Protein AF-0000000071097034 (afdb_homodimer)

Sequence (250 aa):
MNTLITTLLLFTFLGVSSAYFCWDCSSDDFQDGATCADPFAKADSDLIKRQCSGDCFKEVITFGDGGVQYRRGCDACTKGCSTVGTTRTCRECCLGQLCNSADNVHVNQVAAIVTSCLATLYYFLMNTLITTLLLFTFLGVSSAYFCWDCSSDDFQDGATCADPFAKADSDLIKRQCSGDCFKEVITFGDGGVQYRRGCDACTKGCSTVGTTRTCRECCLGQLCNSADNVHVNQVAAIVTSCLATLYYFL

Secondary structure (DSSP, 8-state):
-------------------EEEEEEEEETT--SS-SPSSP-TT-TT-EEEEESSEEEEEEEE-TTS-EEEEEEEES---EEEEETTEEEEEEEE-STTGGG-------GGGGGSGGGGGGGGGT-/-------------------EEEEEEEEETT--SS-SSSSP-TT-TT-EEEEESSEEEEEEEE-TTS-EEEEEEEES---EEEEETTEEEEEEEE-STTGGG-------GGGGGSGGGGGGGGG--

Structure (mmCIF, N/CA/C/O backbone):
data_AF-0000000071097034-model_v1
#
loop_
_entity.id
_entity.type
_entity.pdbx_description
1 polymer 'Protein sleepless'
#
loop_
_atom_site.group_PDB
_atom_site.id
_atom_site.type_symbol
_atom_site.label_atom_id
_atom_site.label_alt_id
_atom_site.label_comp_id
_atom_site.label_asym_id
_atom_site.label_entity_id
_atom_site.label_seq_id
_atom_site.pdbx_PDB_ins_code
_atom_site.Cartn_x
_atom_site.Cartn_y
_atom_site.Cartn_z
_atom_site.occupancy
_atom_site.B_iso_or_equiv
_atom_site.auth_seq_id
_atom_site.auth_comp_id
_atom_site.auth_asym_id
_atom_site.auth_atom_id
_atom_site.pdbx_PDB_model_num
ATOM 1 N N . MET A 1 1 ? -26.672 68.438 7.996 1 37.25 1 MET A N 1
ATOM 2 C CA . MET A 1 1 ? -26.594 67.188 7.246 1 37.25 1 MET A CA 1
ATOM 3 C C . MET A 1 1 ? -25.203 66.562 7.359 1 37.25 1 MET A C 1
ATOM 5 O O . MET A 1 1 ? -24.266 67.062 6.699 1 37.25 1 MET A O 1
ATOM 9 N N . ASN A 1 2 ? -24.703 66.438 8.648 1 45.88 2 ASN A N 1
ATOM 10 C CA . ASN A 1 2 ? -23.484 65.688 9.016 1 45.88 2 ASN A CA 1
ATOM 11 C C . ASN A 1 2 ? -23.453 64.312 8.445 1 45.88 2 ASN A C 1
ATOM 13 O O . ASN A 1 2 ? -24.297 63.469 8.797 1 45.88 2 ASN A O 1
ATOM 17 N N . THR A 1 3 ? -23.141 64.125 7.125 1 48.31 3 THR A N 1
ATOM 18 C CA . THR A 1 3 ? -22.906 62.875 6.418 1 48.31 3 THR A CA 1
ATOM 19 C C . THR A 1 3 ? -21.906 62 7.172 1 48.31 3 THR A C 1
ATOM 21 O O . THR A 1 3 ? -20.734 62.375 7.305 1 48.31 3 THR A O 1
ATOM 24 N N . LEU A 1 4 ? -22.312 61.406 8.273 1 49.97 4 LEU A N 1
ATOM 25 C CA . LEU A 1 4 ? -21.578 60.281 8.875 1 49.97 4 LEU A CA 1
ATOM 26 C C . LEU A 1 4 ? -21.172 59.281 7.816 1 49.97 4 LEU A C 1
ATOM 28 O O . LEU A 1 4 ? -22.016 58.688 7.148 1 49.97 4 LEU A O 1
ATOM 32 N N . ILE A 1 5 ? -20.062 59.5 7.117 1 52.38 5 ILE A N 1
ATOM 33 C CA . ILE A 1 5 ? -19.391 58.5 6.281 1 52.38 5 ILE A CA 1
ATOM 34 C C . ILE A 1 5 ? -19.203 57.188 7.055 1 52.38 5 ILE A C 1
ATOM 36 O O . ILE A 1 5 ? -18.5 57.156 8.07 1 52.38 5 ILE A O 1
ATOM 40 N N . THR A 1 6 ? -20.266 56.406 7.258 1 49.78 6 THR A N 1
ATOM 41 C CA . THR A 1 6 ? -20.109 55.031 7.684 1 49.78 6 THR A CA 1
ATOM 42 C C . THR A 1 6 ? -19.016 54.312 6.887 1 49.78 6 THR A C 1
ATOM 44 O O . THR A 1 6 ? -19.125 54.156 5.672 1 49.78 6 THR A O 1
ATOM 47 N N . THR A 1 7 ? -17.719 54.625 7.207 1 50.44 7 THR A N 1
ATOM 48 C CA . THR A 1 7 ? -16.656 53.75 6.711 1 50.44 7 THR A CA 1
ATOM 49 C C . THR A 1 7 ? -17 52.281 6.906 1 50.44 7 THR A C 1
ATOM 51 O O . THR A 1 7 ? -17.141 51.812 8.039 1 50.44 7 THR A O 1
ATOM 54 N N . LEU A 1 8 ? -17.875 51.688 6.098 1 48.75 8 LEU A N 1
ATOM 55 C CA . LEU A 1 8 ? -18.016 50.25 6.02 1 48.75 8 LEU A CA 1
ATOM 56 C C . LEU A 1 8 ? -16.641 49.562 5.98 1 48.75 8 LEU A C 1
ATOM 58 O O . LEU A 1 8 ? -15.906 49.719 5.004 1 48.75 8 LEU A O 1
ATOM 62 N N . LEU A 1 9 ? -15.953 49.562 7.168 1 48.56 9 LEU A N 1
ATOM 63 C CA . LEU A 1 9 ? -14.82 48.656 7.254 1 48.56 9 LEU A CA 1
ATOM 64 C C . LEU A 1 9 ? -15.203 47.281 6.789 1 48.56 9 LEU A C 1
ATOM 66 O O . LEU A 1 9 ? -15.969 46.562 7.469 1 48.56 9 LEU A O 1
ATOM 70 N N . LEU A 1 10 ? -15.469 47.125 5.516 1 47.03 10 LEU A N 1
ATOM 71 C CA . LEU A 1 10 ? -15.523 45.75 4.988 1 47.03 10 LEU A CA 1
ATOM 72 C C . LEU A 1 10 ? -14.328 44.938 5.477 1 47.03 10 LEU A C 1
ATOM 74 O O . LEU A 1 10 ? -13.195 45.188 5.062 1 47.03 10 LEU A O 1
ATOM 78 N N . PHE A 1 11 ? -14.344 44.562 6.754 1 47.81 11 PHE A N 1
ATOM 79 C CA . PHE A 1 11 ? -13.422 43.5 7.121 1 47.81 11 PHE A CA 1
ATOM 80 C C . PHE A 1 11 ? -13.5 42.344 6.121 1 47.81 11 PHE A C 1
ATOM 82 O O . PHE A 1 11 ? -14.5 41.625 6.07 1 47.81 11 PHE A O 1
ATOM 89 N N . THR A 1 12 ? -13.016 42.562 4.973 1 45.47 12 THR A N 1
ATOM 90 C CA . THR A 1 12 ? -12.82 41.375 4.117 1 45.47 12 THR A CA 1
ATOM 91 C C . THR A 1 12 ? -12.164 40.25 4.891 1 45.47 12 THR A C 1
ATOM 93 O O . THR A 1 12 ? -11.047 40.406 5.391 1 45.47 12 THR A O 1
ATOM 96 N N . PHE A 1 13 ? -12.93 39.5 5.73 1 46.66 13 PHE A N 1
ATOM 97 C CA . PHE A 1 13 ? -12.422 38.188 6.117 1 46.66 13 PHE A CA 1
ATOM 98 C C . PHE A 1 13 ? -11.727 37.5 4.945 1 46.66 13 PHE A C 1
ATOM 100 O O . PHE A 1 13 ? -12.383 37.062 4.008 1 46.66 13 PHE A O 1
ATOM 107 N N . LEU A 1 14 ? -10.734 38.094 4.438 1 42.69 14 LEU A N 1
ATOM 108 C CA . LEU A 1 14 ? -9.953 37.219 3.555 1 42.69 14 LEU A CA 1
ATOM 109 C C . LEU A 1 14 ? -9.867 35.812 4.117 1 42.69 14 LEU A C 1
ATOM 111 O O . LEU A 1 14 ? -9.422 35.625 5.254 1 42.69 14 LEU A O 1
ATOM 115 N N . GLY A 1 15 ? -10.906 35 4.012 1 46.69 15 GLY A N 1
ATOM 116 C CA . GLY A 1 15 ? -10.617 33.562 4.16 1 46.69 15 GLY A CA 1
ATOM 117 C C . GLY A 1 15 ? -9.188 33.219 3.791 1 46.69 15 GLY A C 1
ATOM 118 O O . GLY A 1 15 ? -8.867 33.031 2.613 1 46.69 15 GLY A O 1
ATOM 119 N N . VAL A 1 16 ? -8.148 33.781 4.367 1 45.94 16 VAL A N 1
ATOM 120 C CA . VAL A 1 16 ? -6.797 33.25 4.207 1 45.94 16 VAL A CA 1
ATOM 121 C C . VAL A 1 16 ? -6.836 31.719 4.184 1 45.94 16 VAL A C 1
ATOM 123 O O . VAL A 1 16 ? -7.258 31.094 5.156 1 45.94 16 VAL A O 1
ATOM 126 N N . SER A 1 17 ? -7.281 31.125 3.207 1 52.56 17 SER A N 1
ATOM 127 C CA . SER A 1 17 ? -7.008 29.688 3.113 1 52.56 17 SER A CA 1
ATOM 128 C C . SER A 1 17 ? -5.641 29.359 3.695 1 52.56 17 SER A C 1
ATOM 130 O O . SER A 1 17 ? -4.609 29.672 3.102 1 52.56 17 SER A O 1
ATOM 132 N N . SER A 1 18 ? -5.395 29.656 4.98 1 58.06 18 SER A N 1
ATOM 133 C CA . SER A 1 18 ? -4.117 29.422 5.648 1 58.06 18 SER A CA 1
ATOM 134 C C . SER A 1 18 ? -3.561 28.047 5.312 1 58.06 18 SER A C 1
ATOM 136 O O . SER A 1 18 ? -4.195 27.031 5.605 1 58.06 18 SER A O 1
ATOM 138 N N . ALA A 1 19 ? -2.75 27.969 4.305 1 68.38 19 ALA A N 1
ATOM 139 C CA . ALA A 1 19 ? -1.951 26.781 4.016 1 68.38 19 ALA A CA 1
ATOM 140 C C . ALA A 1 19 ? -1.232 26.281 5.27 1 68.38 19 ALA A C 1
ATOM 142 O O . ALA A 1 19 ? -0.695 27.078 6.039 1 68.38 19 ALA A O 1
ATOM 143 N N . TYR A 1 20 ? -1.604 25.188 5.832 1 85.69 20 TYR A N 1
ATOM 144 C CA . TYR A 1 20 ? -0.8 24.562 6.875 1 85.69 20 TYR A CA 1
ATOM 145 C C . TYR A 1 20 ? 0.061 23.438 6.309 1 85.69 20 TYR A C 1
ATOM 147 O O . TYR A 1 20 ? -0.073 23.078 5.137 1 85.69 20 TYR A O 1
ATOM 155 N N . PHE A 1 21 ? 1.052 23.156 7.082 1 92.69 21 PHE A N 1
ATOM 156 C CA . PHE A 1 21 ? 1.976 22.094 6.691 1 92.69 21 PHE A CA 1
ATOM 157 C C . PHE A 1 21 ? 1.495 20.734 7.203 1 92.69 21 PHE A C 1
ATOM 159 O O . PHE A 1 21 ? 0.862 20.656 8.258 1 92.69 21 PHE A O 1
ATOM 166 N N . CYS A 1 22 ? 1.772 19.703 6.379 1 93.69 22 CYS A N 1
ATOM 167 C CA . CYS A 1 22 ? 1.598 18.312 6.785 1 93.69 22 CYS A CA 1
ATOM 168 C C . CYS A 1 22 ? 2.908 17.547 6.672 1 93.69 22 CYS A C 1
ATOM 170 O O . CYS A 1 22 ? 3.768 17.891 5.859 1 93.69 22 CYS A O 1
ATOM 172 N N . TRP A 1 23 ? 2.99 16.516 7.504 1 92.75 23 TRP A N 1
ATOM 173 C CA . TRP A 1 23 ? 4.07 15.578 7.246 1 92.75 23 TRP A CA 1
ATOM 174 C C . TRP A 1 23 ? 3.857 14.852 5.918 1 92.75 23 TRP A C 1
ATOM 176 O O . TRP A 1 23 ? 2.732 14.477 5.586 1 92.75 23 TRP A O 1
ATOM 186 N N . ASP A 1 24 ? 4.957 14.711 5.141 1 93.06 24 ASP A N 1
ATOM 187 C CA . ASP A 1 24 ? 4.895 14.039 3.842 1 93.06 24 ASP A CA 1
ATOM 188 C C . ASP A 1 24 ? 5.969 12.961 3.729 1 93.06 24 ASP A C 1
ATOM 190 O O . ASP A 1 24 ? 7.133 13.258 3.461 1 93.06 24 ASP A O 1
ATOM 194 N N . CYS A 1 25 ? 5.488 11.664 3.906 1 91.12 25 CYS A N 1
ATOM 195 C CA . CYS A 1 25 ? 6.43 10.555 3.914 1 91.12 25 CYS A CA 1
ATOM 196 C C . CYS A 1 25 ? 5.703 9.227 3.725 1 91.12 25 CYS A C 1
ATOM 198 O O . CYS A 1 25 ? 4.477 9.172 3.799 1 91.12 25 CYS A O 1
ATOM 200 N N . SER A 1 26 ? 6.461 8.219 3.348 1 90.19 26 SER A N 1
ATOM 201 C CA . SER A 1 26 ? 5.996 6.84 3.258 1 90.19 26 SER A CA 1
ATOM 202 C C . SER A 1 26 ? 7.109 5.859 3.604 1 90.19 26 SER A C 1
ATOM 204 O O . SER A 1 26 ? 8.266 6.066 3.23 1 90.19 26 SER A O 1
ATOM 206 N N . SER A 1 27 ? 6.758 4.844 4.438 1 89.31 27 SER A N 1
ATOM 207 C CA . SER A 1 27 ? 7.738 3.803 4.723 1 89.31 27 SER A CA 1
ATOM 208 C C . SER A 1 27 ? 7.059 2.518 5.184 1 89.31 27 SER A C 1
ATOM 210 O O . SER A 1 27 ? 5.953 2.553 5.723 1 89.31 27 SER A O 1
ATOM 212 N N . ASP A 1 28 ? 7.75 1.463 4.91 1 85.5 28 ASP A N 1
ATOM 213 C CA . ASP A 1 28 ? 7.34 0.2 5.52 1 85.5 28 ASP A CA 1
ATOM 214 C C . ASP A 1 28 ? 7.844 0.091 6.957 1 85.5 28 ASP A C 1
ATOM 216 O O . ASP A 1 28 ? 8.789 0.777 7.34 1 85.5 28 ASP A O 1
ATOM 220 N N . ASP A 1 29 ? 7.168 -0.769 7.742 1 81.31 29 ASP A N 1
ATOM 221 C CA . ASP A 1 29 ? 7.508 -0.886 9.156 1 81.31 29 ASP A CA 1
ATOM 222 C C . ASP A 1 29 ? 8.883 -1.518 9.344 1 81.31 29 ASP A C 1
ATOM 224 O O . ASP A 1 29 ? 9.523 -1.331 10.383 1 81.31 29 ASP A O 1
ATOM 228 N N . PHE A 1 30 ? 9.391 -2.254 8.398 1 75.31 30 PHE A N 1
ATOM 229 C CA . PHE A 1 30 ? 10.656 -2.939 8.609 1 75.31 30 PHE A CA 1
ATOM 230 C C . PHE A 1 30 ? 11.82 -2.084 8.125 1 75.31 30 PHE A C 1
ATOM 232 O O . PHE A 1 30 ? 12.984 -2.447 8.312 1 75.31 30 PHE A O 1
ATOM 239 N N . GLN A 1 31 ? 11.562 -0.993 7.457 1 68.06 31 GLN A N 1
ATOM 240 C CA . GLN A 1 31 ? 12.648 -0.149 6.973 1 68.06 31 GLN A CA 1
ATOM 241 C C . GLN A 1 31 ? 13.344 0.565 8.125 1 68.06 31 GLN A C 1
ATOM 243 O O . GLN A 1 31 ? 12.703 0.936 9.109 1 68.06 31 GLN A O 1
ATOM 248 N N . ASP A 1 32 ? 14.656 0.557 8.047 1 59.69 32 ASP A N 1
ATOM 249 C CA . ASP A 1 32 ? 15.492 1.236 9.031 1 59.69 32 ASP A CA 1
ATOM 250 C C . ASP A 1 32 ? 15.477 2.748 8.812 1 59.69 32 ASP A C 1
ATOM 252 O O . ASP A 1 32 ? 15.242 3.219 7.699 1 59.69 32 ASP A O 1
ATOM 256 N N . GLY A 1 33 ? 15.727 3.598 10.039 1 55.81 33 GLY A N 1
ATOM 257 C CA . GLY A 1 33 ? 15.906 5.039 10.016 1 55.81 33 GLY A CA 1
ATOM 258 C C . GLY A 1 33 ? 14.617 5.809 10.25 1 55.81 33 GLY A C 1
ATOM 259 O O . GLY A 1 33 ? 13.688 5.297 10.883 1 55.81 33 GLY A O 1
ATOM 260 N N . ALA A 1 34 ? 14.758 7.199 9.844 1 56.19 34 ALA A N 1
ATOM 261 C CA . ALA A 1 34 ? 13.602 8.078 9.992 1 56.19 34 ALA A CA 1
ATOM 262 C C . ALA A 1 34 ? 12.391 7.527 9.242 1 56.19 34 ALA A C 1
ATOM 264 O O . ALA A 1 34 ? 12.328 7.609 8.016 1 56.19 34 ALA A O 1
ATOM 265 N N . THR A 1 35 ? 11.539 6.629 9.898 1 74.88 35 THR A N 1
ATOM 266 C CA . THR A 1 35 ? 10.492 5.891 9.188 1 74.88 35 THR A CA 1
ATOM 267 C C . THR A 1 35 ? 9.141 6.57 9.359 1 74.88 35 THR A C 1
ATOM 269 O O . THR A 1 35 ? 8.953 7.363 10.289 1 74.88 35 THR A O 1
ATOM 272 N N . CYS A 1 36 ? 8.453 6.641 8.469 1 88.31 36 CYS A N 1
ATOM 273 C CA . CYS A 1 36 ? 7.066 7.094 8.484 1 88.31 36 CYS A CA 1
ATOM 274 C C . CYS A 1 36 ? 6.219 6.223 9.406 1 88.31 36 CYS A C 1
ATOM 276 O O . CYS A 1 36 ? 5.023 6.469 9.578 1 88.31 36 CYS A O 1
ATOM 278 N N . ALA A 1 37 ? 7.051 5.234 10.109 1 87.25 37 ALA A N 1
ATOM 279 C CA . ALA A 1 37 ? 6.34 4.215 10.875 1 87.25 37 ALA A CA 1
ATOM 280 C C . ALA A 1 37 ? 5.945 4.734 12.25 1 87.25 37 ALA A C 1
ATOM 282 O O . ALA A 1 37 ? 6.359 5.824 12.656 1 87.25 37 ALA A O 1
ATOM 283 N N . ASP A 1 38 ? 5.184 3.945 12.938 1 86.25 38 ASP A N 1
ATOM 284 C CA . ASP A 1 38 ? 4.809 4.23 14.312 1 86.25 38 ASP A CA 1
ATOM 285 C C . ASP A 1 38 ? 5.699 3.469 15.297 1 86.25 38 ASP A C 1
ATOM 287 O O . ASP A 1 38 ? 6.012 2.295 15.078 1 86.25 38 ASP A O 1
ATOM 291 N N . PRO A 1 39 ? 6.012 4.148 16.438 1 84.88 39 PRO A N 1
ATOM 292 C CA . PRO A 1 39 ? 5.781 5.559 16.75 1 84.88 39 PRO A CA 1
ATOM 293 C C . PRO A 1 39 ? 6.496 6.504 15.789 1 84.88 39 PRO A C 1
ATOM 295 O O . PRO A 1 39 ? 7.617 6.219 15.352 1 84.88 39 PRO A O 1
ATOM 298 N N . PHE A 1 40 ? 5.805 7.539 15.461 1 86.31 40 PHE A N 1
ATOM 299 C CA . PHE A 1 40 ? 6.316 8.477 14.469 1 86.31 40 PHE A CA 1
ATOM 300 C C . PHE A 1 40 ? 7.441 9.32 15.047 1 86.31 40 PHE A C 1
ATOM 302 O O . PHE A 1 40 ? 7.277 9.945 16.109 1 86.31 40 PHE A O 1
ATOM 309 N N . ALA A 1 41 ? 8.547 9.289 14.406 1 80.12 41 ALA A N 1
ATOM 310 C CA . ALA A 1 41 ? 9.711 10.023 14.883 1 80.12 41 ALA A CA 1
ATOM 311 C C . ALA A 1 41 ? 9.711 11.461 14.359 1 80.12 41 ALA A C 1
ATOM 313 O O . ALA A 1 41 ? 10.586 11.844 13.578 1 80.12 41 ALA A O 1
ATOM 314 N N . LYS A 1 42 ? 8.992 12.344 14.906 1 75.75 42 LYS A N 1
ATOM 315 C CA . LYS A 1 42 ? 8.797 13.711 14.453 1 75.75 42 LYS A CA 1
ATOM 316 C C . LYS A 1 42 ? 10.102 14.508 14.508 1 75.75 42 LYS A C 1
ATOM 318 O O . LYS A 1 42 ? 10.258 15.5 13.805 1 75.75 42 LYS A O 1
ATOM 323 N N . ALA A 1 43 ? 10.969 13.961 15.344 1 74.12 43 ALA A N 1
ATOM 324 C CA . ALA A 1 43 ? 12.211 14.703 15.547 1 74.12 43 ALA A CA 1
ATOM 325 C C . ALA A 1 43 ? 13.234 14.375 14.469 1 74.12 43 ALA A C 1
ATOM 327 O O . ALA A 1 43 ? 14.281 15.008 14.383 1 74.12 43 ALA A O 1
ATOM 328 N N . ASP A 1 44 ? 12.82 13.406 13.672 1 68.94 44 ASP A N 1
ATOM 329 C CA . ASP A 1 44 ? 13.773 13.016 12.633 1 68.94 44 ASP A CA 1
ATOM 330 C C . ASP A 1 44 ? 13.875 14.086 11.547 1 68.94 44 ASP A C 1
ATOM 332 O O . ASP A 1 44 ? 12.875 14.422 10.906 1 68.94 44 ASP A O 1
ATOM 336 N N . SER A 1 45 ? 15.008 14.656 11.375 1 68.31 45 SER A N 1
ATOM 337 C CA . SER A 1 45 ? 15.281 15.789 10.492 1 68.31 45 SER A CA 1
ATOM 338 C C . SER A 1 45 ? 15.047 15.422 9.031 1 68.31 45 SER A C 1
ATOM 340 O O . SER A 1 45 ? 14.898 16.297 8.18 1 68.31 45 SER A O 1
ATOM 342 N N . ASP A 1 46 ? 14.906 14.164 8.719 1 75.62 46 ASP A N 1
ATOM 343 C CA . ASP A 1 46 ? 14.805 13.781 7.312 1 75.62 46 ASP A CA 1
ATOM 344 C C . ASP A 1 46 ? 13.352 13.727 6.863 1 75.62 46 ASP A C 1
ATOM 346 O O . ASP A 1 46 ? 13.062 13.57 5.672 1 75.62 46 ASP A O 1
ATOM 350 N N . LEU A 1 47 ? 12.508 13.992 7.82 1 83.75 47 LEU A N 1
ATOM 351 C CA . LEU A 1 47 ? 11.094 13.977 7.457 1 83.75 47 LEU A CA 1
ATOM 352 C C . LEU A 1 47 ? 10.695 15.281 6.781 1 83.75 47 LEU A C 1
ATOM 354 O O . LEU A 1 47 ? 11.094 16.359 7.219 1 83.75 47 LEU A O 1
ATOM 358 N N . ILE A 1 48 ? 9.922 15.156 5.73 1 88.94 48 ILE A N 1
ATOM 359 C CA . ILE A 1 48 ? 9.547 16.297 4.902 1 88.94 48 ILE A CA 1
ATOM 360 C C . ILE A 1 48 ? 8.211 16.859 5.375 1 88.94 48 ILE A C 1
ATOM 362 O O . ILE A 1 48 ? 7.305 16.109 5.742 1 88.94 48 ILE A O 1
ATOM 366 N N . LYS A 1 49 ? 8.141 18.188 5.457 1 92 49 LYS A N 1
ATOM 367 C CA . LYS A 1 49 ? 6.891 18.906 5.664 1 92 49 LYS A CA 1
ATOM 368 C C . LYS A 1 49 ? 6.414 19.578 4.375 1 92 49 LYS A C 1
ATOM 370 O O . LYS A 1 49 ? 7.1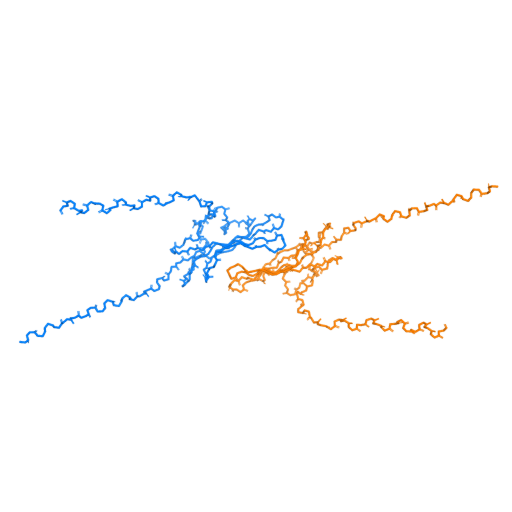76 20.297 3.727 1 92 49 LYS A O 1
ATOM 375 N N . ARG A 1 50 ? 5.215 19.281 4 1 93.06 50 ARG A N 1
ATOM 376 C CA . ARG A 1 50 ? 4.684 19.812 2.752 1 93.06 50 ARG A CA 1
ATOM 377 C C . ARG A 1 50 ? 3.557 20.812 3.02 1 93.06 50 ARG A C 1
ATOM 379 O O . ARG A 1 50 ? 2.674 20.547 3.838 1 93.06 50 ARG A O 1
ATOM 386 N N . GLN A 1 51 ? 3.633 21.969 2.338 1 92 51 GLN A N 1
ATOM 387 C CA . GLN A 1 51 ? 2.529 22.922 2.385 1 92 51 GLN A CA 1
ATOM 388 C C . GLN A 1 51 ? 1.319 22.406 1.615 1 92 51 GLN A C 1
ATOM 390 O O . GLN A 1 51 ? 1.44 22 0.457 1 92 51 GLN A O 1
ATOM 395 N N . CYS A 1 52 ? 0.221 22.453 2.338 1 86.62 52 CYS A N 1
ATOM 396 C CA . CYS A 1 52 ? -0.953 21.844 1.731 1 86.62 52 CYS A CA 1
ATOM 397 C C . CYS A 1 52 ? -2.143 22.797 1.749 1 86.62 52 CYS A C 1
ATOM 399 O O . CYS A 1 52 ? -2.223 23.672 2.604 1 86.62 52 CYS A O 1
ATOM 401 N N . SER A 1 53 ? -3.057 22.656 0.708 1 82.5 53 SER A N 1
ATOM 402 C CA . SER A 1 53 ? -4.316 23.406 0.644 1 82.5 53 SER A CA 1
ATOM 403 C C . SER A 1 53 ? -5.484 22.531 1.111 1 82.5 53 SER A C 1
ATOM 405 O O . SER A 1 53 ? -6.609 23.031 1.234 1 82.5 53 SER A O 1
ATOM 407 N N . GLY A 1 54 ? -5.148 21.281 1.438 1 82.19 54 GLY A N 1
ATOM 408 C CA . GLY A 1 54 ? -6.168 20.344 1.904 1 82.19 54 GLY A CA 1
ATOM 409 C C . GLY A 1 54 ? -5.832 19.719 3.242 1 82.19 54 GLY A C 1
ATOM 410 O O . GLY A 1 54 ? -4.871 20.125 3.902 1 82.19 54 GLY A O 1
ATOM 411 N N . ASP A 1 55 ? -6.641 18.797 3.688 1 89.44 55 ASP A N 1
ATOM 412 C CA . ASP A 1 55 ? -6.469 18.109 4.961 1 89.44 55 ASP A CA 1
ATOM 413 C C . ASP A 1 55 ? -5.211 17.234 4.953 1 89.44 55 ASP A C 1
ATOM 415 O O . ASP A 1 55 ? -4.816 16.719 3.904 1 89.44 55 ASP A O 1
ATOM 419 N N . CYS A 1 56 ? -4.613 17.172 6.148 1 94.56 56 CYS A N 1
ATOM 420 C CA . CYS A 1 56 ? -3.572 16.172 6.336 1 94.56 56 CYS A CA 1
ATOM 421 C C . CYS A 1 56 ? -4.176 14.773 6.508 1 94.56 56 CYS A C 1
ATOM 423 O O . CYS A 1 56 ? -5.301 14.641 6.984 1 94.56 56 CYS A O 1
ATOM 425 N N . PHE A 1 57 ? -3.404 13.734 6.043 1 94.94 57 PHE A N 1
ATOM 426 C CA . PHE A 1 57 ? -3.869 12.375 6.305 1 94.94 57 PHE A CA 1
ATOM 427 C C . PHE A 1 57 ? -2.73 11.508 6.82 1 94.94 57 PHE A C 1
ATOM 429 O O . PHE A 1 57 ? -1.558 11.789 6.566 1 94.94 57 PHE A O 1
ATOM 436 N N . LYS A 1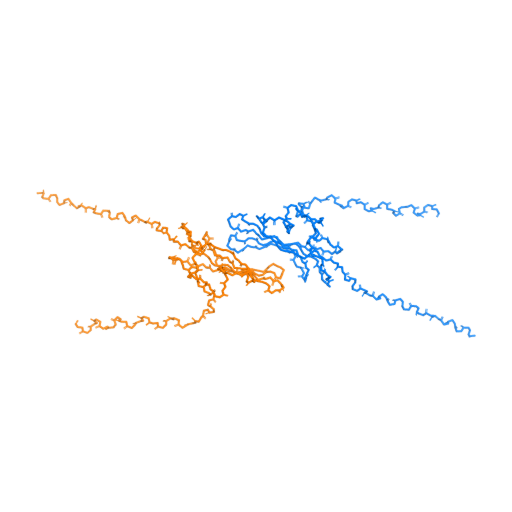 58 ? -3.084 10.508 7.566 1 95 58 LYS A N 1
ATOM 437 C CA . LYS A 1 58 ? -2.266 9.344 7.895 1 95 58 LYS A CA 1
ATOM 438 C C . LYS A 1 58 ? -2.912 8.055 7.391 1 95 58 LYS A C 1
ATOM 440 O O . LYS A 1 58 ? -4.09 7.801 7.648 1 95 58 LYS A O 1
ATOM 445 N N . GLU A 1 59 ? -2.168 7.316 6.762 1 95.25 59 GLU A N 1
ATOM 446 C CA . GLU A 1 59 ? -2.67 6.082 6.168 1 95.25 59 GLU A CA 1
ATOM 447 C C . GLU A 1 59 ? -1.812 4.887 6.57 1 95.25 59 GLU A C 1
ATOM 449 O O . GLU A 1 59 ? -0.583 4.969 6.574 1 95.25 59 GLU A O 1
ATOM 454 N N . VAL A 1 60 ? -2.521 3.822 6.949 1 95.25 60 VAL A N 1
ATOM 455 C CA . VAL A 1 60 ? -1.863 2.57 7.312 1 95.25 60 VAL A CA 1
ATOM 456 C C . VAL A 1 60 ? -2.357 1.444 6.41 1 95.25 60 VAL A C 1
ATOM 458 O O . VAL A 1 60 ? -3.561 1.189 6.328 1 95.25 60 VAL A O 1
ATOM 461 N N . ILE A 1 61 ? -1.497 0.805 5.73 1 94.81 61 ILE A N 1
ATOM 462 C CA . ILE A 1 61 ? -1.805 -0.336 4.875 1 94.81 61 ILE A CA 1
ATOM 463 C C . ILE A 1 61 ? -1.206 -1.606 5.477 1 94.81 61 ILE A C 1
ATOM 465 O O . ILE A 1 61 ? 0.013 -1.718 5.617 1 94.81 61 ILE A O 1
ATOM 469 N N . THR A 1 62 ? -2.037 -2.586 5.836 1 95 62 THR A N 1
ATOM 470 C CA . THR A 1 62 ? -1.612 -3.855 6.414 1 95 62 THR A CA 1
ATOM 471 C C . THR A 1 62 ? -1.744 -4.984 5.398 1 95 62 THR A C 1
ATOM 473 O O . THR A 1 62 ? -2.805 -5.164 4.793 1 95 62 THR A O 1
ATOM 476 N N . PHE A 1 63 ? -0.721 -5.734 5.32 1 91.69 63 PHE A N 1
ATOM 477 C CA . PHE A 1 63 ? -0.689 -6.797 4.32 1 91.69 63 PHE A CA 1
ATOM 478 C C . PHE A 1 63 ? -0.965 -8.148 4.965 1 91.69 63 PHE A C 1
ATOM 480 O O . PHE A 1 63 ? -0.88 -8.297 6.184 1 91.69 63 PHE A O 1
ATOM 487 N N . GLY A 1 64 ? -1.263 -9.078 4.141 1 88.56 64 GLY A N 1
ATOM 488 C CA . GLY A 1 64 ? -1.62 -10.406 4.617 1 88.56 64 GLY A CA 1
ATOM 489 C C . GLY A 1 64 ? -0.495 -11.094 5.367 1 88.56 64 GLY A C 1
ATOM 490 O O . GLY A 1 64 ? -0.743 -11.914 6.25 1 88.56 64 GLY A O 1
ATOM 491 N N . ASP A 1 65 ? 0.697 -10.789 5.051 1 84.5 65 ASP A N 1
ATOM 492 C CA . ASP A 1 65 ? 1.837 -11.438 5.695 1 84.5 65 ASP A CA 1
ATOM 493 C C . ASP A 1 65 ? 2.213 -10.727 6.992 1 84.5 65 ASP A C 1
ATOM 495 O O . ASP A 1 65 ? 3.209 -11.07 7.629 1 84.5 65 ASP A O 1
ATOM 499 N N . GLY A 1 66 ? 1.508 -9.719 7.34 1 87.38 66 GLY A N 1
ATOM 500 C CA . GLY A 1 66 ? 1.742 -8.992 8.578 1 87.38 66 GLY A CA 1
ATOM 501 C C . GLY A 1 66 ? 2.527 -7.711 8.383 1 87.38 66 GLY A C 1
ATOM 502 O O . GLY A 1 66 ? 2.645 -6.902 9.312 1 87.38 66 GLY A O 1
ATOM 503 N N . GLY A 1 67 ? 3.111 -7.527 7.191 1 88.88 67 GLY A N 1
ATOM 504 C CA . GLY A 1 67 ? 3.797 -6.277 6.91 1 88.88 67 GLY A CA 1
ATOM 505 C C . GLY A 1 67 ? 2.873 -5.074 6.914 1 88.88 67 GLY A C 1
ATOM 506 O O . GLY A 1 67 ? 1.682 -5.199 6.621 1 88.88 67 GLY A O 1
ATOM 507 N N . VAL A 1 68 ? 3.482 -3.912 7.297 1 92.5 68 VAL A N 1
ATOM 508 C CA . VAL A 1 68 ? 2.686 -2.693 7.375 1 92.5 68 VAL A CA 1
ATOM 509 C C . VAL A 1 68 ? 3.402 -1.56 6.645 1 92.5 68 VAL A C 1
ATOM 511 O O . VAL A 1 68 ? 4.617 -1.397 6.777 1 92.5 68 VAL A O 1
ATOM 514 N N . GLN A 1 69 ? 2.639 -0.778 5.879 1 92.56 69 GLN A N 1
ATOM 515 C CA . GLN A 1 69 ? 3.141 0.456 5.285 1 92.56 69 GLN A CA 1
ATOM 516 C C . GLN A 1 69 ? 2.426 1.675 5.859 1 92.56 69 GLN A C 1
ATOM 518 O O . GLN A 1 69 ? 1.201 1.67 6.008 1 92.56 69 GLN A O 1
ATOM 523 N N . TYR A 1 70 ? 3.201 2.664 6.176 1 92.81 70 TYR A N 1
ATOM 524 C CA . TYR A 1 70 ? 2.67 3.934 6.66 1 92.81 70 TYR A CA 1
ATOM 525 C C . TYR A 1 70 ? 2.838 5.027 5.613 1 92.81 70 TYR A C 1
ATOM 527 O O . TYR A 1 70 ? 3.881 5.121 4.961 1 92.81 70 TYR A O 1
ATOM 535 N N . ARG A 1 71 ? 1.791 5.844 5.52 1 93 71 ARG A N 1
ATOM 536 C CA . ARG A 1 71 ? 1.87 7.02 4.66 1 93 71 ARG A CA 1
ATOM 537 C C . ARG A 1 71 ? 1.269 8.242 5.348 1 93 71 ARG A C 1
ATOM 539 O O . ARG A 1 71 ? 0.243 8.141 6.023 1 93 71 ARG A O 1
ATOM 546 N N . ARG A 1 72 ? 1.928 9.328 5.141 1 93.75 72 ARG A N 1
ATOM 547 C CA . ARG A 1 72 ? 1.431 10.625 5.586 1 93.75 72 ARG A CA 1
ATOM 548 C C . ARG A 1 72 ? 1.524 11.656 4.469 1 93.75 72 ARG A C 1
ATOM 550 O O . ARG A 1 72 ? 2.475 11.648 3.686 1 93.75 72 ARG A O 1
ATOM 557 N N . GLY A 1 73 ? 0.512 12.492 4.398 1 93.44 73 GLY A N 1
ATOM 558 C CA . GLY A 1 73 ? 0.475 13.516 3.369 1 93.44 73 GLY A CA 1
ATOM 559 C C . GLY A 1 73 ? -0.761 14.391 3.443 1 93.44 73 GLY A C 1
ATOM 560 O O . GLY A 1 73 ? -1.388 14.5 4.5 1 93.44 73 GLY A O 1
ATOM 561 N N . CYS A 1 74 ? -0.952 15.094 2.395 1 91.44 74 CYS A N 1
ATOM 562 C CA . CYS A 1 74 ? -2.156 15.914 2.367 1 91.44 74 CYS A CA 1
ATOM 563 C C . CYS A 1 74 ? -2.836 15.844 1.005 1 91.44 74 CYS A C 1
ATOM 565 O O . CYS A 1 74 ? -2.164 15.734 -0.023 1 91.44 74 CYS A O 1
ATOM 567 N N . ASP A 1 75 ? -4.109 15.727 0.984 1 88.06 75 ASP A N 1
ATOM 568 C CA . ASP A 1 75 ? -5.078 15.75 -0.11 1 88.06 75 ASP A CA 1
ATOM 569 C C . ASP A 1 75 ? -6.508 15.836 0.421 1 88.06 75 ASP A C 1
ATOM 571 O O . ASP A 1 75 ? -6.719 16.031 1.619 1 88.06 75 ASP A O 1
ATOM 575 N N . ALA A 1 76 ? -7.438 15.938 -0.58 1 86.75 76 ALA A N 1
ATOM 576 C CA . ALA A 1 76 ? -8.805 15.703 -0.119 1 86.75 76 ALA A CA 1
ATOM 577 C C . ALA A 1 76 ? -8.914 14.375 0.627 1 86.75 76 ALA A C 1
ATOM 579 O O . ALA A 1 76 ? -8.445 13.344 0.139 1 86.75 76 ALA A O 1
ATOM 580 N N . CYS A 1 77 ? -9.414 14.414 1.88 1 90.38 77 CYS A N 1
ATOM 581 C CA . CYS A 1 77 ? -9.32 13.25 2.754 1 90.38 77 CYS A CA 1
ATOM 582 C C . CYS A 1 77 ? -10.703 12.766 3.17 1 90.38 77 CYS A C 1
ATOM 584 O O . CYS A 1 77 ? -11.555 13.57 3.562 1 90.38 77 CYS A O 1
ATOM 586 N N . THR A 1 78 ? -10.922 11.531 2.977 1 92.81 78 THR A N 1
ATOM 587 C CA . THR A 1 78 ? -12.047 10.812 3.559 1 92.81 78 THR A CA 1
ATOM 588 C C . THR A 1 78 ? -11.57 9.711 4.5 1 92.81 78 THR A C 1
ATOM 590 O O . THR A 1 78 ? -10.828 8.812 4.086 1 92.81 78 THR A O 1
ATOM 593 N N . LYS A 1 79 ? -12.016 9.789 5.711 1 94 79 LYS A N 1
ATOM 594 C CA . LYS A 1 79 ? -11.625 8.805 6.719 1 94 79 LYS A CA 1
ATOM 595 C C . LYS A 1 79 ? -12.32 7.469 6.48 1 94 79 LYS A C 1
ATOM 597 O O . LYS A 1 79 ? -13.492 7.426 6.113 1 94 79 LYS A O 1
ATOM 602 N N . GLY A 1 80 ? -11.641 6.344 6.719 1 95.25 80 GLY A N 1
ATOM 603 C CA . GLY A 1 80 ? -12.242 5.023 6.629 1 95.25 80 GLY A CA 1
ATOM 604 C C . GLY A 1 80 ? -11.227 3.922 6.391 1 95.25 80 GLY A C 1
ATOM 605 O O . GLY A 1 80 ? -10.023 4.18 6.344 1 95.25 80 GLY A O 1
ATOM 606 N N . CYS A 1 81 ? -11.828 2.664 6.406 1 96.94 81 CYS A N 1
ATOM 607 C CA . CYS A 1 81 ? -11.016 1.487 6.117 1 96.94 81 CYS A CA 1
ATOM 608 C C . CYS A 1 81 ? -11.672 0.627 5.039 1 96.94 81 CYS A C 1
ATOM 610 O O . CYS A 1 81 ? -12.891 0.604 4.914 1 96.94 81 CYS A O 1
ATOM 612 N N . SER A 1 82 ? -10.852 0.034 4.234 1 96.94 82 SER A N 1
ATOM 613 C CA . SER A 1 82 ? -11.312 -0.973 3.283 1 96.94 82 SER A CA 1
ATOM 614 C C . SER A 1 82 ? -10.32 -2.123 3.172 1 96.94 82 SER A C 1
ATOM 616 O O . SER A 1 82 ? -9.141 -1.967 3.498 1 96.94 82 SER A O 1
ATOM 618 N N . THR A 1 83 ? -10.867 -3.35 2.812 1 96 83 THR A N 1
ATOM 619 C CA . THR A 1 83 ? -10.023 -4.531 2.645 1 96 83 THR A CA 1
ATOM 620 C C . THR A 1 83 ? -10.18 -5.109 1.24 1 96 83 THR A C 1
ATOM 622 O O . THR A 1 83 ? -11.305 -5.238 0.736 1 96 83 THR A O 1
ATOM 625 N N . VAL A 1 84 ? -9.133 -5.355 0.583 1 95.31 84 VAL A N 1
ATOM 626 C CA . VAL A 1 84 ? -9.07 -6.129 -0.651 1 95.31 84 VAL A CA 1
ATOM 627 C C . VAL A 1 84 ? -8.211 -7.375 -0.434 1 95.31 84 VAL A C 1
ATOM 629 O O . VAL A 1 84 ? -7.012 -7.273 -0.174 1 95.31 84 VAL A O 1
ATOM 632 N N . GLY A 1 85 ? -8.859 -8.57 -0.589 1 93.31 85 GLY A N 1
ATOM 633 C CA . GLY A 1 85 ? -8.133 -9.766 -0.185 1 93.31 85 GLY A CA 1
ATOM 634 C C . GLY A 1 85 ? -7.703 -9.742 1.269 1 93.31 85 GLY A C 1
ATOM 635 O O . GLY A 1 85 ? -8.539 -9.594 2.166 1 93.31 85 GLY A O 1
ATOM 636 N N . THR A 1 86 ? -6.34 -9.781 1.452 1 92.06 86 THR A N 1
ATOM 637 C CA . THR A 1 86 ? -5.801 -9.758 2.807 1 92.06 86 THR A CA 1
ATOM 638 C C . THR A 1 86 ? -5.109 -8.422 3.092 1 92.06 86 THR A C 1
ATOM 640 O O . THR A 1 86 ? -4.473 -8.266 4.133 1 92.06 86 THR A O 1
ATOM 643 N N . THR A 1 87 ? -5.258 -7.508 2.15 1 95.19 87 THR A N 1
ATOM 644 C CA . THR A 1 87 ? -4.672 -6.184 2.33 1 95.19 87 THR A CA 1
ATOM 645 C C . THR A 1 87 ? -5.707 -5.199 2.859 1 95.19 87 THR A C 1
ATOM 647 O O . THR A 1 87 ? -6.762 -5.012 2.248 1 95.19 87 THR A O 1
ATOM 650 N N . ARG A 1 88 ? -5.465 -4.586 4.051 1 96.31 88 ARG A N 1
ATOM 651 C CA . ARG A 1 88 ? -6.367 -3.627 4.68 1 96.31 88 ARG A CA 1
ATOM 652 C C . ARG A 1 88 ? -5.77 -2.225 4.672 1 96.31 88 ARG A C 1
ATOM 654 O O . ARG A 1 88 ? -4.641 -2.023 5.121 1 96.31 88 ARG A O 1
ATOM 661 N N . THR A 1 89 ? -6.484 -1.218 4.102 1 97 89 THR A N 1
ATOM 662 C CA . THR A 1 89 ? -6.074 0.182 4.066 1 97 89 THR A CA 1
ATOM 663 C C . THR A 1 89 ? -6.969 1.029 4.969 1 97 89 THR A C 1
ATOM 665 O O . THR A 1 89 ? -8.195 0.993 4.852 1 97 89 THR A O 1
ATOM 668 N N . CYS A 1 90 ? -6.375 1.753 5.922 1 96.69 90 CYS A N 1
ATOM 669 C CA . CYS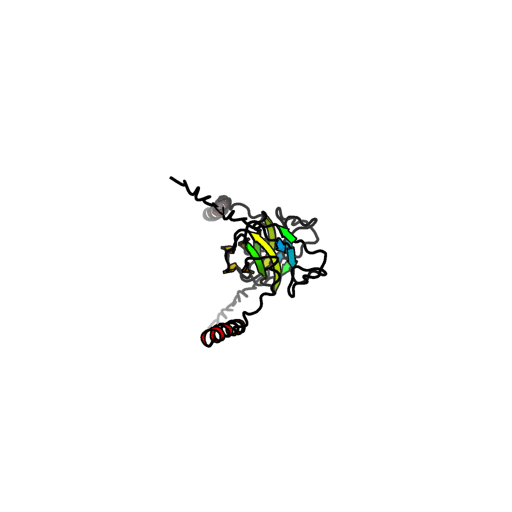 A 1 90 ? -7.113 2.668 6.785 1 96.69 90 CYS A CA 1
ATOM 670 C C . CYS A 1 90 ? -6.527 4.074 6.715 1 96.69 90 CYS A C 1
ATOM 672 O O . CYS A 1 90 ? -5.305 4.242 6.742 1 96.69 90 CYS A O 1
ATOM 674 N N . ARG A 1 91 ? -7.453 5.113 6.641 1 95.88 91 ARG A N 1
ATOM 675 C CA . ARG A 1 91 ? -7.02 6.504 6.586 1 95.88 91 ARG A CA 1
ATOM 676 C C . ARG A 1 91 ? -7.703 7.336 7.668 1 95.88 91 ARG A C 1
ATOM 678 O O . ARG A 1 91 ? -8.891 7.16 7.934 1 95.88 91 ARG A O 1
ATOM 685 N N . GLU A 1 92 ? -6.887 8.148 8.328 1 95.81 92 GLU A N 1
ATOM 686 C CA . GLU A 1 92 ? -7.379 9.203 9.219 1 95.81 92 GLU A CA 1
ATOM 687 C C . GLU A 1 92 ? -7.098 10.586 8.641 1 95.81 92 GLU A C 1
ATOM 689 O O . GLU A 1 92 ? -6.094 10.781 7.953 1 95.81 92 GLU A O 1
ATOM 694 N N . CYS A 1 93 ? -8 11.492 8.961 1 94.44 93 CYS A N 1
ATOM 695 C CA . CYS A 1 93 ? -7.875 12.859 8.469 1 94.44 93 CYS A CA 1
ATOM 696 C C . CYS A 1 93 ? -7.809 13.852 9.625 1 94.44 93 CYS A C 1
ATOM 698 O O . CYS A 1 93 ? -8.398 13.617 10.68 1 94.44 93 CYS A O 1
ATOM 700 N N . CYS A 1 94 ? -7.121 14.922 9.453 1 91.75 94 CYS A N 1
ATOM 701 C CA . CYS A 1 94 ? -7.066 15.977 10.453 1 91.75 94 CYS A CA 1
ATOM 702 C C . CYS A 1 94 ? -6.809 17.328 9.797 1 91.75 94 CYS A C 1
ATOM 704 O O . CYS A 1 94 ? -6.398 17.391 8.641 1 91.75 94 CYS A O 1
ATOM 706 N N . LEU A 1 95 ? -7.133 18.453 10.539 1 88.75 95 LEU A N 1
ATOM 707 C CA . LEU A 1 95 ? -6.855 19.828 10.141 1 88.75 95 LEU A CA 1
ATOM 708 C C . LEU A 1 95 ? -5.914 20.5 11.125 1 88.75 95 LEU A C 1
ATOM 710 O O . LEU A 1 95 ? -6.031 20.297 12.336 1 88.75 95 LEU A O 1
ATOM 714 N N . GLY A 1 96 ? -4.965 21.219 10.594 1 89.31 96 GLY A N 1
ATOM 715 C CA . GLY A 1 96 ? -4.039 21.953 11.438 1 89.31 96 GLY A CA 1
ATOM 716 C C . GLY A 1 96 ? -2.586 21.703 11.078 1 89.31 96 GLY A C 1
ATOM 717 O O . GLY A 1 96 ? -2.283 20.891 10.203 1 89.31 96 GLY A O 1
ATOM 718 N N . GLN A 1 97 ? -1.708 22.391 11.789 1 91 97 GLN A N 1
ATOM 719 C CA . GLN A 1 97 ? -0.28 22.312 11.5 1 91 97 GLN A CA 1
ATOM 720 C C . GLN A 1 97 ? 0.293 20.969 11.914 1 91 97 GLN A C 1
ATOM 722 O O . GLN A 1 97 ? 0.252 20.594 13.094 1 91 97 GLN A O 1
ATOM 727 N N . LEU A 1 98 ? 0.825 20.141 10.953 1 92.31 98 LEU A N 1
ATOM 728 C CA . LEU A 1 98 ? 1.555 18.891 11.195 1 92.31 98 LEU A CA 1
ATOM 729 C C . LEU A 1 98 ? 0.745 17.953 12.07 1 92.31 98 LEU A C 1
ATOM 731 O O . LEU A 1 98 ? 1.306 17.25 12.922 1 92.31 98 LEU A O 1
ATOM 735 N N . CYS A 1 99 ? -0.591 17.953 11.906 1 91.06 99 CYS A N 1
ATOM 736 C CA . CYS A 1 99 ? -1.496 17.203 12.773 1 91.06 99 CYS A CA 1
ATOM 737 C C . CYS A 1 99 ? -1.424 15.719 12.484 1 91.06 99 CYS A C 1
ATOM 739 O O . CYS A 1 99 ? -1.884 14.898 13.281 1 91.06 99 CYS A O 1
ATOM 741 N N . ASN A 1 100 ? -0.887 15.289 11.352 1 93.75 100 ASN A N 1
ATOM 742 C CA . ASN A 1 100 ? -0.881 13.875 10.984 1 93.75 100 ASN A CA 1
ATOM 743 C C . ASN A 1 100 ? 0.337 13.156 11.555 1 93.75 100 ASN A C 1
ATOM 745 O O . ASN A 1 100 ? 0.806 12.172 10.977 1 93.75 100 ASN A O 1
ATOM 749 N N . SER A 1 101 ? 0.93 13.609 12.625 1 91.12 101 SER A N 1
ATOM 750 C CA . SER A 1 101 ? 2.031 12.961 13.32 1 91.12 101 SER A CA 1
ATOM 751 C C . SER A 1 101 ? 1.519 11.898 14.297 1 91.12 101 SER A C 1
ATOM 753 O O . SER A 1 101 ? 2.303 11.125 14.852 1 91.12 101 SER A O 1
ATOM 755 N N . ALA A 1 102 ? 0.203 11.914 14.531 1 77.94 102 ALA A N 1
ATOM 756 C CA . ALA A 1 102 ? -0.384 11.078 15.578 1 77.94 102 ALA A CA 1
ATOM 757 C C . ALA A 1 102 ? -0.159 9.602 15.289 1 77.94 102 ALA A C 1
ATOM 759 O O . ALA A 1 102 ? -0.205 9.172 14.133 1 77.94 102 ALA A O 1
ATOM 760 N N . ASP A 1 103 ? 0.321 8.93 16.312 1 66.88 103 ASP A N 1
ATOM 761 C CA . ASP A 1 103 ? 0.324 7.469 16.234 1 66.88 103 ASP A CA 1
ATOM 762 C C . ASP A 1 103 ? -1.097 6.91 16.312 1 66.88 103 ASP A C 1
ATOM 764 O O . ASP A 1 103 ? -1.993 7.559 16.859 1 66.88 103 ASP A O 1
ATOM 768 N N . ASN A 1 104 ? -1.681 6.383 15.336 1 53.5 104 ASN A N 1
ATOM 769 C CA . ASN A 1 104 ? -3.025 5.871 15.578 1 53.5 104 ASN A CA 1
ATOM 770 C C . ASN A 1 104 ? -3.287 5.676 17.078 1 53.5 104 ASN A C 1
ATOM 772 O O . ASN A 1 104 ? -2.711 4.785 17.688 1 53.5 104 ASN A O 1
ATOM 776 N N . VAL A 1 105 ? -3.328 6.691 17.797 1 42.41 105 VAL A N 1
ATOM 777 C CA . VAL A 1 105 ? -3.842 6.527 19.156 1 42.41 105 VAL A CA 1
ATOM 778 C C . VAL A 1 105 ? -5.227 5.887 19.109 1 42.41 105 VAL A C 1
ATOM 780 O O . VAL A 1 105 ? -5.988 6.102 18.156 1 42.41 105 VAL A O 1
ATOM 783 N N . HIS A 1 106 ? -5.531 4.777 19.547 1 40.59 106 HIS A N 1
ATOM 784 C CA . HIS A 1 106 ? -6.855 4.52 20.094 1 40.59 106 HIS A CA 1
ATOM 785 C C . HIS A 1 106 ? -7.484 5.797 20.641 1 40.59 106 HIS A C 1
ATOM 787 O O . HIS A 1 106 ? -6.84 6.547 21.375 1 40.59 106 HIS A O 1
ATOM 793 N N . VAL A 1 107 ? -8.352 6.516 19.828 1 36.5 107 VAL A N 1
ATOM 794 C CA . VAL A 1 107 ? -9.164 7.605 20.359 1 36.5 107 VAL A CA 1
ATOM 795 C C . VAL A 1 107 ? -9.375 7.402 21.859 1 36.5 107 VAL A C 1
ATOM 797 O O . VAL A 1 107 ? -10.047 6.457 22.281 1 36.5 107 VAL A O 1
ATOM 800 N N . ASN A 1 108 ? -8.594 7.688 22.688 1 31.75 108 ASN A N 1
ATOM 801 C CA . ASN A 1 108 ? -9.039 7.945 24.047 1 31.75 108 ASN A CA 1
ATOM 802 C C . ASN A 1 108 ? -10.039 9.102 24.109 1 31.75 108 ASN A C 1
ATOM 804 O O . ASN A 1 108 ? -9.781 10.172 23.562 1 31.75 108 ASN A O 1
ATOM 808 N N . GLN A 1 109 ? -11.414 8.93 24.344 1 33.25 109 GLN A N 1
ATOM 809 C CA . GLN A 1 109 ? -12.57 9.75 24.688 1 33.25 109 GLN A CA 1
ATOM 810 C C . GLN A 1 109 ? -12.156 10.961 25.531 1 33.25 109 GLN A C 1
ATOM 812 O O . GLN A 1 109 ? -13 11.766 25.906 1 33.25 109 GLN A O 1
ATOM 817 N N . VAL A 1 110 ? -10.969 11.148 25.953 1 32.84 110 VAL A N 1
ATOM 818 C CA . VAL A 1 110 ? -10.891 12.047 27.109 1 32.84 110 VAL A CA 1
ATOM 819 C C . VAL A 1 110 ? -10.852 13.5 26.625 1 32.84 110 VAL A C 1
ATOM 821 O O . VAL A 1 110 ? -10.727 14.422 27.438 1 32.84 110 VAL A O 1
ATOM 824 N N . ALA A 1 111 ? -10.758 13.836 25.375 1 36.53 111 ALA A N 1
ATOM 825 C CA . ALA A 1 111 ? -10.359 15.234 25.297 1 36.53 111 ALA A CA 1
ATOM 826 C C . ALA A 1 111 ? -11.547 16.156 25.562 1 36.53 111 ALA A C 1
ATOM 828 O O . ALA A 1 111 ? -11.438 17.375 25.406 1 36.53 111 ALA A O 1
ATOM 829 N N . ALA A 1 112 ? -12.797 15.664 25.547 1 35.56 112 ALA A N 1
ATOM 830 C CA . ALA A 1 112 ? -13.797 16.719 25.469 1 35.56 112 ALA A CA 1
ATOM 831 C C . ALA A 1 112 ? -13.688 17.656 26.672 1 35.56 112 ALA A C 1
ATOM 833 O O . ALA A 1 112 ? -14.469 18.609 26.797 1 35.56 112 ALA A O 1
ATOM 834 N N . ILE A 1 113 ? -13.031 17.312 27.75 1 34.31 113 ILE A N 1
ATOM 835 C CA . ILE A 1 113 ? -13.562 17.938 28.953 1 34.31 113 ILE A CA 1
ATOM 836 C C . ILE A 1 113 ? -13 19.359 29.078 1 34.31 113 ILE A C 1
ATOM 838 O O . ILE A 1 113 ? -13.344 20.078 30.016 1 34.31 113 ILE A O 1
ATOM 842 N N . VAL A 1 114 ? -12.102 19.828 28.172 1 34.25 114 VAL A N 1
ATOM 843 C CA . VAL A 1 114 ? -11.367 20.906 28.828 1 34.25 114 VAL A CA 1
ATOM 844 C C . VAL A 1 114 ? -12.18 22.188 28.766 1 34.25 114 VAL A C 1
ATOM 846 O O . VAL A 1 114 ? -12.195 22.969 29.719 1 34.25 114 VAL A O 1
ATOM 849 N N . THR A 1 115 ? -12.727 22.672 27.641 1 37.94 115 THR A N 1
ATOM 850 C CA . THR A 1 115 ? -12.539 24.109 27.5 1 37.94 115 THR A CA 1
ATOM 851 C C . THR A 1 115 ? -13.617 24.875 28.266 1 37.94 115 THR A C 1
ATOM 853 O O . THR A 1 115 ? -13.711 26.109 28.156 1 37.94 115 THR A O 1
ATOM 856 N N . SER A 1 116 ? -14.547 24.156 28.984 1 35.69 116 SER A N 1
ATOM 857 C CA . SER A 1 116 ? -15.719 24.953 29.344 1 35.69 116 SER A CA 1
ATOM 858 C C . SER A 1 116 ? -15.336 26.141 30.234 1 35.69 116 SER A C 1
ATOM 860 O O . SER A 1 116 ? -16.188 26.953 30.578 1 35.69 116 SER A O 1
ATOM 862 N N . CYS A 1 117 ? -14.062 26.109 30.766 1 37.91 117 CYS A N 1
ATOM 863 C CA . CYS A 1 117 ? -14.141 26.75 32.062 1 37.91 117 CYS A CA 1
ATOM 864 C C . CYS A 1 117 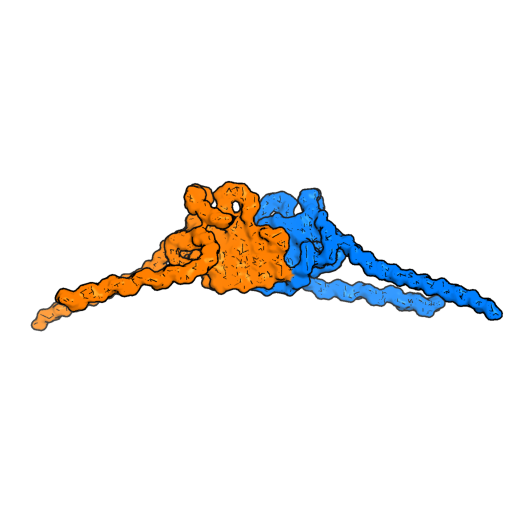? -14.133 28.266 31.938 1 37.91 117 CYS A C 1
ATOM 866 O O . CYS A 1 117 ? -14.133 28.984 32.938 1 37.91 117 CYS A O 1
ATOM 868 N N . LEU A 1 118 ? -13.836 28.812 30.688 1 39.59 118 LEU A N 1
ATOM 869 C CA . LEU A 1 118 ? -13.312 30.172 30.906 1 39.59 118 LEU A CA 1
ATOM 870 C C . LEU A 1 118 ? -14.453 31.156 31.094 1 39.59 118 LEU A C 1
ATOM 872 O O . LEU A 1 118 ? -14.211 32.344 31.297 1 39.59 118 LEU A O 1
ATOM 876 N N . ALA A 1 119 ? -15.68 30.828 30.672 1 38.56 119 ALA A N 1
ATOM 877 C CA . ALA A 1 119 ? -16.531 31.984 30.375 1 38.56 119 ALA A CA 1
ATOM 878 C C . ALA A 1 119 ? -16.938 32.719 31.656 1 38.56 119 ALA A C 1
ATOM 880 O O . ALA A 1 119 ? -17.516 33.781 31.594 1 38.56 119 ALA A O 1
ATOM 881 N N . THR A 1 120 ? -16.844 31.891 32.719 1 38.31 120 THR A N 1
ATOM 882 C CA . THR A 1 120 ? -17.75 32.375 33.719 1 38.31 120 THR A CA 1
ATOM 883 C C . THR A 1 120 ? -17.25 33.688 34.312 1 38.31 120 THR A C 1
ATOM 885 O O . THR A 1 120 ? -17.984 34.375 35.031 1 38.31 120 THR A O 1
ATOM 888 N N . LEU A 1 121 ? -15.945 33.906 34.062 1 39.94 121 LEU A N 1
ATOM 889 C CA . LEU A 1 121 ? -15.555 34.906 35.062 1 39.94 121 LEU A CA 1
ATOM 890 C C . LEU A 1 121 ? -16.016 36.281 34.656 1 39.94 121 LEU A C 1
ATOM 892 O O . LEU A 1 121 ? -15.828 37.25 35.406 1 39.94 121 LEU A O 1
ATOM 896 N N . TYR A 1 122 ? -16.391 36.438 33.406 1 40.5 122 TYR A N 1
ATOM 897 C CA . TYR A 1 122 ? -16.5 37.875 33.062 1 40.5 122 TYR A CA 1
ATOM 898 C C . TYR A 1 122 ? -17.688 38.5 33.781 1 40.5 122 TYR A C 1
ATOM 900 O O . TYR A 1 122 ? -17.953 39.688 33.656 1 40.5 122 TYR A O 1
ATOM 908 N N . TYR A 1 123 ? -18.688 37.625 34.125 1 40.41 123 TYR A N 1
ATOM 909 C CA . TYR A 1 123 ? -19.906 38.312 34.5 1 40.41 123 TYR A CA 1
ATOM 910 C C . TYR A 1 123 ? 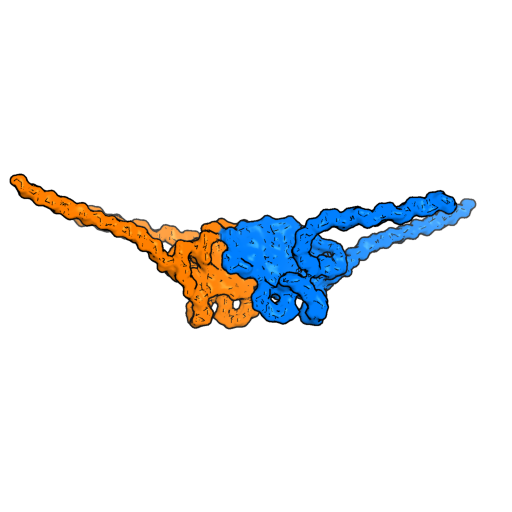-19.672 39.188 35.719 1 40.41 123 TYR A C 1
ATOM 912 O O . TYR A 1 123 ? -20.484 40.094 36 1 40.41 123 TYR A O 1
ATOM 920 N N . PHE A 1 124 ? -18.828 38.656 36.688 1 43.47 124 PHE A N 1
ATOM 921 C CA . PHE A 1 124 ? -19.078 39.375 37.938 1 43.47 124 PHE A CA 1
ATOM 922 C C . PHE A 1 124 ? -18.312 40.719 37.969 1 43.47 124 PHE A C 1
ATOM 924 O O . PHE A 1 124 ? -18.5 41.531 38.875 1 43.47 124 PHE A O 1
ATOM 931 N N . LEU A 1 125 ? -17.422 41.062 36.938 1 30.34 125 LEU A N 1
ATOM 932 C CA . LEU A 1 125 ? -16.969 42.406 37.281 1 30.34 125 LEU A CA 1
ATOM 933 C C . LEU A 1 125 ? -17.875 43.469 36.625 1 30.34 125 LEU A C 1
ATOM 935 O O . LEU A 1 125 ? -18.234 43.344 35.469 1 30.34 125 LEU A O 1
ATOM 939 N N . MET B 1 1 ? -16.734 -71.625 -8.219 1 38.53 1 MET B N 1
ATOM 940 C CA . MET B 1 1 ? -16.891 -70.375 -7.535 1 38.53 1 MET B CA 1
ATOM 941 C C . MET B 1 1 ? -15.617 -69.5 -7.613 1 38.53 1 MET B C 1
ATOM 943 O O . MET B 1 1 ? -14.656 -69.812 -6.887 1 38.53 1 MET B O 1
ATOM 947 N N . ASN B 1 2 ? -15.094 -69.312 -8.891 1 46.59 2 ASN B N 1
ATOM 948 C CA . ASN B 1 2 ? -13.977 -68.438 -9.227 1 46.59 2 ASN B CA 1
ATOM 949 C C . ASN B 1 2 ? -14.203 -67 -8.711 1 46.59 2 ASN B C 1
ATOM 951 O O . ASN B 1 2 ? -15.141 -66.375 -9.141 1 46.59 2 ASN B O 1
ATOM 955 N N . THR B 1 3 ? -13.992 -66.75 -7.371 1 48.62 3 THR B N 1
ATOM 956 C CA . THR B 1 3 ? -14.016 -65.438 -6.707 1 48.62 3 THR B CA 1
ATOM 957 C C . THR B 1 3 ? -13.117 -64.438 -7.438 1 48.62 3 THR B C 1
ATOM 959 O O . THR B 1 3 ? -11.898 -64.625 -7.488 1 48.62 3 THR B O 1
ATOM 962 N N . LEU B 1 4 ? -13.586 -63.938 -8.57 1 50.41 4 LEU B N 1
ATOM 963 C CA . LEU B 1 4 ? -13.008 -62.75 -9.172 1 50.41 4 LEU B CA 1
ATOM 964 C C . LEU B 1 4 ? -12.789 -61.656 -8.125 1 50.41 4 LEU B C 1
ATOM 966 O O . LEU B 1 4 ? -13.75 -61.188 -7.5 1 50.41 4 LEU B O 1
ATOM 970 N N . ILE B 1 5 ? -11.695 -61.656 -7.379 1 52.75 5 ILE B N 1
ATOM 971 C CA . ILE B 1 5 ? -11.211 -60.594 -6.527 1 52.75 5 ILE B CA 1
ATOM 972 C C . ILE B 1 5 ? -11.211 -59.281 -7.312 1 52.75 5 ILE B C 1
ATOM 974 O O . ILE B 1 5 ? -10.492 -59.125 -8.305 1 52.75 5 ILE B O 1
ATOM 978 N N . THR B 1 6 ? -12.367 -58.656 -7.531 1 50.44 6 THR B N 1
ATOM 979 C CA . THR B 1 6 ? -12.422 -57.25 -7.961 1 50.44 6 THR B CA 1
ATOM 980 C C . THR B 1 6 ? -11.453 -56.406 -7.148 1 50.44 6 THR B C 1
ATOM 982 O O . THR B 1 6 ? -11.609 -56.25 -5.938 1 50.44 6 THR B O 1
ATOM 985 N N . THR B 1 7 ? -10.125 -56.469 -7.461 1 50.19 7 THR B N 1
ATOM 986 C CA . THR B 1 7 ? -9.195 -55.469 -6.949 1 50.19 7 THR B CA 1
ATOM 987 C C . THR B 1 7 ? -9.758 -54.062 -7.133 1 50.19 7 THR B C 1
ATOM 989 O O . THR B 1 7 ? -9.961 -53.594 -8.258 1 50.19 7 THR B O 1
ATOM 992 N N . LEU B 1 8 ? -10.711 -53.625 -6.332 1 49 8 LEU B N 1
ATOM 993 C CA . LEU B 1 8 ? -11.07 -52.219 -6.246 1 49 8 LEU B CA 1
ATOM 994 C C . LEU B 1 8 ? -9.828 -51.344 -6.184 1 49 8 LEU B C 1
ATOM 996 O O . LEU B 1 8 ? -9.086 -51.375 -5.199 1 49 8 LEU B O 1
ATOM 1000 N N . LEU B 1 9 ? -9.133 -51.219 -7.375 1 48.41 9 LEU B N 1
ATOM 1001 C CA . LEU B 1 9 ? -8.133 -50.156 -7.453 1 48.41 9 LEU B CA 1
ATOM 1002 C C . LEU B 1 9 ? -8.711 -48.812 -6.969 1 48.41 9 LEU B C 1
ATOM 1004 O O . LEU B 1 9 ? -9.562 -48.219 -7.641 1 48.41 9 LEU B O 1
ATOM 1008 N N . LEU B 1 10 ? -9 -48.719 -5.691 1 46.84 10 LEU B N 1
ATOM 1009 C CA . LEU B 1 10 ? -9.234 -47.406 -5.152 1 46.84 10 LEU B CA 1
ATOM 1010 C C . LEU B 1 10 ? -8.156 -46.438 -5.613 1 46.84 10 LEU B C 1
ATOM 1012 O O . LEU B 1 10 ? -7.008 -46.5 -5.176 1 46.84 10 LEU B O 1
ATOM 1016 N N . PHE B 1 11 ? -8.203 -46.031 -6.906 1 46.91 11 PHE B N 1
ATOM 1017 C CA . PHE B 1 11 ? -7.43 -44.844 -7.25 1 46.91 11 PHE B CA 1
ATOM 1018 C C . PHE B 1 11 ? -7.672 -43.719 -6.234 1 46.91 11 PHE B C 1
ATOM 1020 O O . PHE B 1 11 ? -8.766 -43.156 -6.188 1 46.91 11 PHE B O 1
ATOM 1027 N N . THR B 1 12 ? -7.164 -43.844 -5.074 1 45.97 12 THR B N 1
ATOM 1028 C CA . THR B 1 12 ? -7.133 -42.688 -4.188 1 45.97 12 THR B CA 1
ATOM 1029 C C . THR B 1 12 ? -6.68 -41.438 -4.945 1 45.97 12 THR B C 1
ATOM 1031 O O . THR B 1 12 ? -5.566 -41.406 -5.473 1 45.97 12 THR B O 1
ATOM 1034 N N . PHE B 1 13 ? -7.57 -40.812 -5.738 1 46.91 13 PHE B N 1
ATOM 1035 C CA . PHE B 1 13 ? -7.289 -39.438 -6.102 1 46.91 13 PHE B CA 1
ATOM 1036 C C . PHE B 1 13 ? -6.676 -38.688 -4.93 1 46.91 13 PHE B C 1
ATOM 1038 O O . PHE B 1 13 ? -7.375 -38.312 -3.977 1 46.91 13 PHE B O 1
ATOM 1045 N N . LEU B 1 14 ? -5.582 -39.125 -4.457 1 43.06 14 LEU B N 1
ATOM 1046 C CA . LEU B 1 14 ? -4.922 -38.188 -3.568 1 43.06 14 LEU B CA 1
ATOM 1047 C C . LEU B 1 14 ? -5.043 -36.75 -4.105 1 43.06 14 LEU B C 1
ATOM 1049 O O . LEU B 1 14 ? -4.656 -36.469 -5.246 1 43.06 14 LEU B O 1
ATOM 1053 N N . GLY B 1 15 ? -6.184 -36.094 -3.961 1 46.69 15 GLY B N 1
ATOM 1054 C CA . GLY B 1 15 ? -6.098 -34.625 -4.086 1 46.69 15 GLY B CA 1
ATOM 1055 C C . GLY B 1 15 ? -4.727 -34.094 -3.738 1 46.69 15 GLY B C 1
ATOM 1056 O O . GLY B 1 15 ? -4.398 -33.938 -2.561 1 46.69 15 GLY B O 1
ATOM 1057 N N . VAL B 1 16 ? -3.617 -34.469 -4.332 1 45.97 16 VAL B N 1
ATOM 1058 C CA . VAL B 1 16 ? -2.348 -33.781 -4.195 1 45.97 16 VAL B CA 1
ATOM 1059 C C . VAL B 1 16 ? -2.592 -32.281 -4.141 1 45.97 16 VAL B C 1
ATOM 1061 O O . VAL B 1 16 ? -3.125 -31.688 -5.086 1 45.97 16 VAL B O 1
ATOM 1064 N N . SER B 1 17 ? -3.111 -31.734 -3.154 1 52.69 17 SER B N 1
ATOM 1065 C CA . SER B 1 17 ? -3.021 -30.281 -3.039 1 52.69 17 SER B CA 1
ATOM 1066 C C . SER B 1 17 ? -1.716 -29.766 -3.633 1 52.69 17 SER B C 1
ATOM 1068 O O . SER B 1 17 ? -0.646 -29.938 -3.051 1 52.69 17 SER B O 1
ATOM 1070 N N . SER B 1 18 ? -1.43 -30 -4.906 1 57.69 18 SER B N 1
ATOM 1071 C CA . SER B 1 18 ? -0.2 -29.625 -5.59 1 57.69 18 SER B CA 1
ATOM 1072 C C . SER B 1 18 ? 0.185 -28.172 -5.266 1 57.69 18 SER B C 1
ATOM 1074 O O . SER B 1 18 ? -0.573 -27.25 -5.547 1 57.69 18 SER B O 1
ATOM 1076 N N . ALA B 1 19 ? 0.979 -28 -4.242 1 67.88 19 ALA B N 1
ATOM 1077 C CA . ALA B 1 19 ? 1.634 -26.734 -3.971 1 67.88 19 ALA B CA 1
ATOM 1078 C C . ALA B 1 19 ? 2.26 -26.156 -5.238 1 67.88 19 ALA B C 1
ATOM 1080 O O . ALA B 1 19 ? 2.891 -26.875 -6.012 1 67.88 19 ALA B O 1
ATOM 1081 N N . TYR B 1 20 ? 1.727 -25.125 -5.801 1 85.31 20 TYR B N 1
ATOM 1082 C CA . TYR B 1 20 ? 2.432 -24.406 -6.855 1 85.31 20 TYR B CA 1
ATOM 1083 C C . TYR B 1 20 ? 3.146 -23.172 -6.301 1 85.31 20 TYR B C 1
ATOM 1085 O O . TYR B 1 20 ? 2.986 -22.844 -5.125 1 85.31 20 TYR B O 1
ATOM 1093 N N . PHE B 1 21 ? 4.098 -22.766 -7.074 1 92.62 21 PHE B N 1
ATOM 1094 C CA . PHE B 1 21 ? 4.883 -21.594 -6.703 1 92.62 21 PHE B CA 1
ATOM 1095 C C . PHE B 1 21 ? 4.223 -20.312 -7.215 1 92.62 21 PHE B C 1
ATOM 1097 O O . PHE B 1 21 ? 3.574 -20.328 -8.266 1 92.62 21 PHE B O 1
ATOM 1104 N N . CYS B 1 22 ? 4.371 -19.266 -6.398 1 93.75 22 CYS B N 1
ATOM 1105 C CA . CYS B 1 22 ? 4.004 -17.922 -6.805 1 93.75 22 CYS B CA 1
ATOM 1106 C C . CYS B 1 22 ? 5.199 -16.969 -6.711 1 93.75 22 CYS B C 1
ATOM 1108 O O . CYS B 1 22 ? 6.105 -17.188 -5.902 1 93.75 22 CYS B O 1
ATOM 1110 N N . TRP B 1 23 ? 5.133 -15.953 -7.551 1 92.81 23 TRP B N 1
ATOM 1111 C CA . TRP B 1 23 ? 6.078 -14.867 -7.309 1 92.81 23 TRP B CA 1
ATOM 1112 C C . TRP B 1 23 ? 5.781 -14.172 -5.984 1 92.81 23 TRP B C 1
ATOM 1114 O O . TRP B 1 23 ? 4.621 -13.945 -5.641 1 92.81 23 TRP B O 1
ATOM 1124 N N . ASP B 1 24 ? 6.848 -13.883 -5.22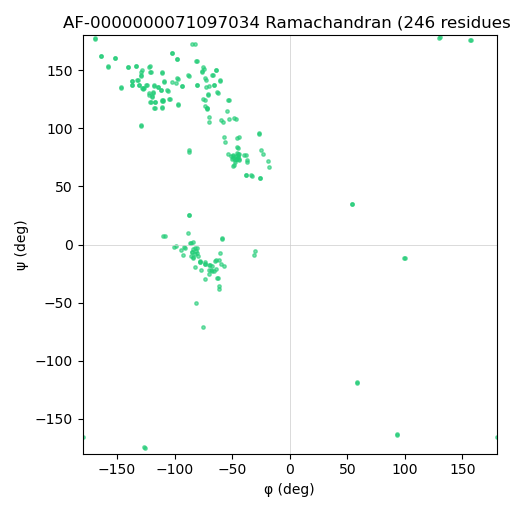3 1 93.06 24 ASP B N 1
ATOM 1125 C CA . ASP B 1 24 ? 6.711 -13.219 -3.928 1 93.06 24 ASP B CA 1
ATOM 1126 C C . ASP B 1 24 ? 7.633 -12.008 -3.834 1 93.06 24 ASP B C 1
ATOM 1128 O O . ASP B 1 24 ? 8.836 -12.148 -3.598 1 93.06 24 ASP B O 1
ATOM 1132 N N . CYS B 1 25 ? 6.977 -10.781 -4.008 1 91.06 25 CYS B N 1
ATOM 1133 C CA . CYS B 1 25 ? 7.758 -9.555 -4.027 1 91.06 25 CYS B CA 1
ATOM 1134 C C . CYS B 1 25 ? 6.863 -8.336 -3.834 1 91.06 25 CYS B C 1
ATOM 1136 O O . CYS B 1 25 ? 5.637 -8.445 -3.887 1 91.06 25 CYS B O 1
ATOM 1138 N N . SER B 1 26 ? 7.48 -7.242 -3.475 1 90.19 26 SER B N 1
ATOM 1139 C CA . SER B 1 26 ? 6.832 -5.934 -3.381 1 90.19 26 SER B CA 1
ATOM 1140 C C . SER B 1 26 ? 7.801 -4.812 -3.748 1 90.19 26 SER B C 1
ATOM 1142 O O . SER B 1 26 ? 8.977 -4.859 -3.391 1 90.19 26 SER B O 1
ATOM 1144 N N . SER B 1 27 ? 7.312 -3.863 -4.562 1 89.31 27 SER B N 1
ATOM 1145 C CA . SER B 1 27 ? 8.141 -2.701 -4.871 1 89.31 27 SER B CA 1
ATOM 1146 C C . SER B 1 27 ? 7.285 -1.523 -5.332 1 89.31 27 SER B C 1
ATOM 1148 O O . SER B 1 27 ? 6.18 -1.714 -5.844 1 89.31 27 SER B O 1
ATOM 1150 N N . ASP B 1 28 ? 7.836 -0.375 -5.094 1 85.5 28 ASP B N 1
ATOM 1151 C CA . ASP B 1 28 ? 7.25 0.814 -5.703 1 85.5 28 ASP B CA 1
ATOM 1152 C C . ASP B 1 28 ? 7.715 0.979 -7.148 1 85.5 28 ASP B C 1
ATOM 1154 O O . ASP B 1 28 ? 8.742 0.42 -7.543 1 85.5 28 ASP B O 1
ATOM 1158 N N . ASP B 1 29 ? 6.902 1.744 -7.938 1 80.94 29 ASP B N 1
ATOM 1159 C CA . ASP B 1 29 ? 7.199 1.898 -9.359 1 80.94 29 ASP B CA 1
ATOM 1160 C C . ASP B 1 29 ? 8.484 2.701 -9.562 1 80.94 29 ASP B C 1
ATOM 1162 O O . ASP B 1 29 ? 9.125 2.598 -10.617 1 80.94 29 ASP B O 1
ATOM 1166 N N . PHE B 1 30 ? 8.922 3.498 -8.648 1 74.44 30 PHE B N 1
ATOM 1167 C CA . PHE B 1 30 ? 10.094 4.336 -8.891 1 74.44 30 PHE B CA 1
ATOM 1168 C C . PHE B 1 30 ? 11.359 3.658 -8.391 1 74.44 30 PHE B C 1
ATOM 1170 O O . PHE B 1 30 ? 12.461 4.184 -8.562 1 74.44 30 PHE B O 1
ATOM 1177 N N . GLN B 1 31 ? 11.266 2.543 -7.762 1 66.75 31 GLN B N 1
ATOM 1178 C CA . GLN B 1 31 ? 12.469 1.867 -7.277 1 66.75 31 GLN B CA 1
ATOM 1179 C C . GLN B 1 31 ? 13.258 1.255 -8.43 1 66.75 31 GLN B C 1
ATOM 1181 O O . GLN B 1 31 ? 12.672 0.797 -9.414 1 66.75 31 GLN B O 1
ATOM 1186 N N . ASP B 1 32 ? 14.547 1.46 -8.352 1 58.41 32 ASP B N 1
ATOM 1187 C CA . ASP B 1 32 ? 15.469 0.905 -9.336 1 58.41 32 ASP B CA 1
ATOM 1188 C C . ASP B 1 32 ? 15.656 -0.596 -9.125 1 58.41 32 ASP B C 1
ATOM 1190 O O . ASP B 1 32 ? 15.539 -1.092 -8 1 58.41 32 ASP B O 1
ATOM 1194 N N . GLY B 1 33 ? 15.977 -1.418 -10.352 1 55.31 33 GLY B N 1
ATOM 1195 C CA . GLY B 1 33 ? 16.344 -2.824 -10.344 1 55.31 33 GLY B CA 1
ATOM 1196 C C . GLY B 1 33 ? 15.164 -3.756 -10.539 1 55.31 33 GLY B C 1
ATOM 1197 O O . GLY B 1 33 ? 14.148 -3.365 -11.117 1 55.31 33 GLY B O 1
ATOM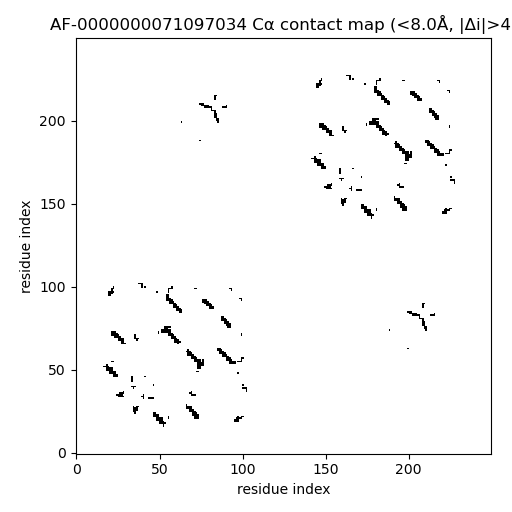 1198 N N . ALA B 1 34 ? 15.5 -5.098 -10.133 1 56.25 34 ALA B N 1
ATOM 1199 C CA . ALA B 1 34 ? 14.453 -6.113 -10.25 1 56.25 34 ALA B CA 1
ATOM 1200 C C . ALA B 1 34 ? 13.211 -5.719 -9.461 1 56.25 34 ALA B C 1
ATOM 1202 O O . ALA B 1 34 ? 13.211 -5.758 -8.227 1 56.25 34 ALA B O 1
ATOM 1203 N N . THR B 1 35 ? 12.195 -5.012 -10.109 1 75.31 35 THR B N 1
ATOM 1204 C CA . THR B 1 35 ? 11.078 -4.422 -9.375 1 75.31 35 THR B CA 1
ATOM 1205 C C . THR B 1 35 ? 9.828 -5.281 -9.523 1 75.31 35 THR B C 1
ATOM 1207 O O . THR B 1 35 ? 9.734 -6.102 -10.438 1 75.31 35 THR B O 1
ATOM 1210 N N . CYS B 1 36 ? 9.172 -5.43 -8.609 1 88.38 36 CYS B N 1
ATOM 1211 C CA . CYS B 1 36 ? 7.855 -6.062 -8.602 1 88.38 36 CYS B CA 1
ATOM 1212 C C . CYS B 1 36 ? 6.887 -5.32 -9.516 1 88.38 36 CYS B C 1
ATOM 1214 O O . CYS B 1 36 ? 5.738 -5.738 -9.68 1 88.38 36 CYS B O 1
ATOM 1216 N N . ALA B 1 37 ? 7.57 -4.242 -10.258 1 87.31 37 ALA B N 1
ATOM 1217 C CA . ALA B 1 37 ? 6.719 -3.328 -11.008 1 87.31 37 ALA B CA 1
ATOM 1218 C C . ALA B 1 37 ? 6.387 -3.896 -12.383 1 87.31 37 ALA B C 1
ATOM 1220 O O . ALA B 1 37 ? 6.961 -4.906 -12.805 1 87.31 37 ALA B O 1
ATOM 1221 N N . ASP B 1 38 ? 5.512 -3.227 -13.055 1 86.31 38 ASP B N 1
ATOM 1222 C CA . ASP B 1 38 ? 5.164 -3.562 -14.438 1 86.31 38 ASP B CA 1
ATOM 1223 C C . ASP B 1 38 ? 5.934 -2.691 -15.422 1 86.31 38 ASP B C 1
ATOM 1225 O O . ASP B 1 38 ? 6.086 -1.486 -15.211 1 86.31 38 ASP B O 1
ATOM 1229 N N . PRO B 1 39 ? 6.336 -3.318 -16.562 1 84.81 39 PRO B N 1
ATOM 1230 C CA . PRO B 1 39 ? 6.297 -4.75 -16.875 1 84.81 39 PRO B CA 1
ATOM 1231 C C . PRO B 1 39 ? 7.145 -5.582 -15.906 1 84.81 39 PRO B C 1
ATOM 1233 O O . PRO B 1 39 ? 8.219 -5.141 -15.484 1 84.81 39 PRO B O 1
ATOM 1236 N N . PHE B 1 40 ? 6.621 -6.711 -15.586 1 86.56 40 PHE B N 1
ATOM 1237 C CA . PHE B 1 40 ? 7.262 -7.562 -14.586 1 86.56 40 PHE B CA 1
ATOM 1238 C C . PHE B 1 40 ? 8.484 -8.258 -15.172 1 86.56 40 PHE B C 1
ATOM 1240 O O . PHE B 1 40 ? 8.398 -8.891 -16.219 1 86.56 40 PHE B O 1
ATOM 1247 N N . ALA B 1 41 ? 9.586 -8.086 -14.523 1 80.62 41 ALA B N 1
ATOM 1248 C CA . ALA B 1 41 ? 10.836 -8.664 -15 1 80.62 41 ALA B CA 1
ATOM 1249 C C . ALA B 1 41 ? 11.023 -10.086 -14.477 1 80.62 41 ALA B C 1
ATOM 1251 O O . ALA B 1 41 ? 11.922 -10.344 -13.672 1 80.62 41 ALA B O 1
ATOM 1252 N N . LYS B 1 42 ? 10.453 -11.047 -15.039 1 76.25 42 LYS B N 1
ATOM 1253 C CA . LYS B 1 42 ? 10.445 -12.438 -14.586 1 76.25 42 LYS B CA 1
ATOM 1254 C C . LYS B 1 42 ? 11.844 -13.039 -14.641 1 76.25 42 LYS B C 1
ATOM 1256 O O . LYS B 1 42 ? 12.141 -13.992 -13.914 1 76.25 42 LYS B O 1
ATOM 1261 N N . ALA B 1 43 ? 12.625 -12.391 -15.508 1 74.56 43 ALA B N 1
ATOM 1262 C CA . ALA B 1 43 ? 13.953 -12.961 -15.719 1 74.56 43 ALA B CA 1
ATOM 1263 C C . ALA B 1 43 ? 14.938 -12.477 -14.648 1 74.56 43 ALA B C 1
ATOM 1265 O O . ALA B 1 43 ? 16.062 -12.969 -14.57 1 74.56 43 ALA B O 1
ATOM 1266 N N . ASP B 1 44 ? 14.398 -11.602 -13.844 1 69.81 44 ASP B N 1
ATOM 1267 C CA . ASP B 1 44 ? 15.297 -11.078 -12.82 1 69.81 44 ASP B CA 1
ATOM 1268 C C . ASP B 1 44 ? 15.562 -12.117 -11.734 1 69.81 44 ASP B C 1
ATOM 1270 O O . ASP B 1 44 ? 14.625 -12.586 -11.078 1 69.81 44 ASP B O 1
ATOM 1274 N N . SER B 1 45 ? 16.766 -12.5 -11.547 1 68.75 45 SER B N 1
ATOM 1275 C CA . SER B 1 45 ? 17.203 -13.578 -10.664 1 68.75 45 SER B CA 1
ATOM 1276 C C . SER B 1 45 ? 16.922 -13.242 -9.203 1 68.75 45 SER B C 1
ATOM 1278 O O . SER B 1 45 ? 16.906 -14.133 -8.352 1 68.75 45 SER B O 1
ATOM 1280 N N . ASP B 1 46 ? 16.625 -12.023 -8.875 1 76.38 46 ASP B N 1
ATOM 1281 C CA . ASP B 1 46 ? 16.469 -11.648 -7.473 1 76.38 46 ASP B CA 1
ATOM 1282 C C . ASP B 1 46 ? 15.023 -11.797 -7.012 1 76.38 46 ASP B C 1
ATOM 1284 O O . ASP B 1 46 ? 14.734 -11.688 -5.816 1 76.38 46 ASP B O 1
ATOM 1288 N N . LEU B 1 47 ? 14.219 -12.164 -7.957 1 84.5 47 LEU B N 1
ATOM 1289 C CA . LEU B 1 47 ? 12.82 -12.336 -7.582 1 84.5 47 LEU B CA 1
ATOM 1290 C C . LEU B 1 47 ? 12.602 -13.688 -6.906 1 84.5 47 LEU B C 1
ATOM 1292 O O . LEU B 1 47 ? 13.148 -14.703 -7.348 1 84.5 47 LEU B O 1
ATOM 1296 N N . ILE B 1 48 ? 11.828 -13.656 -5.844 1 89.25 48 ILE B N 1
ATOM 1297 C CA . ILE B 1 48 ? 11.617 -14.836 -5.012 1 89.25 48 ILE B CA 1
ATOM 1298 C C . ILE B 1 48 ? 10.367 -15.578 -5.477 1 89.25 48 ILE B C 1
ATOM 1300 O O . ILE B 1 48 ? 9.367 -14.953 -5.84 1 89.25 48 ILE B O 1
ATOM 1304 N N . LYS B 1 49 ? 10.461 -16.906 -5.562 1 92.06 49 LYS B N 1
ATOM 1305 C CA . LYS B 1 49 ? 9.312 -17.797 -5.758 1 92.06 49 LYS B CA 1
ATOM 1306 C C . LYS B 1 49 ? 8.945 -18.5 -4.457 1 92.06 49 LYS B C 1
ATOM 1308 O O . LYS B 1 49 ? 9.789 -19.141 -3.822 1 92.06 49 LYS B O 1
ATOM 1313 N N . ARG B 1 50 ? 7.723 -18.359 -4.07 1 93.12 50 ARG B N 1
ATOM 1314 C CA . ARG B 1 50 ? 7.277 -18.953 -2.812 1 93.12 50 ARG B CA 1
ATOM 1315 C C . ARG B 1 50 ? 6.297 -20.094 -3.062 1 93.12 50 ARG B C 1
ATOM 1317 O O . ARG B 1 50 ? 5.379 -19.953 -3.877 1 93.12 50 ARG B O 1
ATOM 1324 N N . GLN B 1 51 ? 6.547 -21.219 -2.369 1 91.88 51 GLN B N 1
ATOM 1325 C CA . GLN B 1 51 ? 5.582 -22.312 -2.396 1 91.88 51 GLN B CA 1
ATOM 1326 C C . GLN B 1 51 ? 4.32 -21.953 -1.62 1 91.88 51 GLN B C 1
ATOM 1328 O O . GLN B 1 51 ? 4.395 -21.516 -0.466 1 91.88 51 GLN B O 1
ATOM 1333 N N . CYS B 1 52 ? 3.236 -22.172 -2.334 1 86.19 52 CYS B N 1
ATOM 1334 C CA . CYS B 1 52 ? 1.995 -21.719 -1.72 1 86.19 52 CYS B CA 1
ATOM 1335 C C . CYS B 1 52 ? 0.944 -22.812 -1.722 1 86.19 52 CYS B C 1
ATOM 1337 O O . CYS B 1 52 ? 0.975 -23.703 -2.572 1 86.19 52 CYS B O 1
ATOM 1339 N N . SER B 1 53 ? 0.037 -22.812 -0.663 1 82 53 SER B N 1
ATOM 1340 C CA . SER B 1 53 ? -1.11 -23.719 -0.583 1 82 53 SER B CA 1
ATOM 1341 C C . SER B 1 53 ? -2.389 -23.016 -1.04 1 82 53 SER B C 1
ATOM 1343 O O . SER B 1 53 ? -3.441 -23.656 -1.148 1 82 53 SER B O 1
ATOM 1345 N N . GLY B 1 54 ? -2.213 -21.75 -1.387 1 81.69 54 GLY B N 1
ATOM 1346 C CA . GLY B 1 54 ? -3.354 -20.969 -1.842 1 81.69 54 GLY B CA 1
ATOM 1347 C C . GLY B 1 54 ? -3.125 -20.312 -3.189 1 81.69 54 GLY B C 1
ATOM 1348 O O . GLY B 1 54 ? -2.15 -20.625 -3.879 1 81.69 54 GLY B O 1
ATOM 1349 N N . ASP B 1 55 ? -4.051 -19.484 -3.627 1 89.31 55 ASP B N 1
ATOM 1350 C CA . ASP B 1 55 ? -3.988 -18.781 -4.906 1 89.31 55 ASP B CA 1
ATOM 1351 C C . ASP B 1 55 ? -2.859 -17.75 -4.91 1 89.31 55 ASP B C 1
ATOM 1353 O O . ASP B 1 55 ? -2.521 -17.188 -3.869 1 89.31 55 ASP B O 1
ATOM 1357 N N . CYS B 1 56 ? -2.299 -17.625 -6.121 1 94.56 56 CYS B N 1
ATOM 1358 C CA . CYS B 1 56 ? -1.402 -16.484 -6.324 1 94.56 56 CYS B CA 1
ATOM 1359 C C . CYS B 1 56 ? -2.189 -15.195 -6.492 1 94.56 56 CYS B C 1
ATOM 1361 O O . CYS B 1 56 ? -3.326 -15.211 -6.965 1 94.56 56 CYS B O 1
ATOM 1363 N N . PHE B 1 57 ? -1.565 -14.047 -6.031 1 94.88 57 PHE B N 1
ATOM 1364 C CA . PHE B 1 57 ? -2.211 -12.766 -6.293 1 94.88 57 PHE B CA 1
ATOM 1365 C C . PHE B 1 57 ? -1.204 -11.75 -6.824 1 94.88 57 PHE B C 1
ATOM 1367 O O . PHE B 1 57 ? -0.003 -11.875 -6.574 1 94.88 57 PHE B O 1
ATOM 1374 N N . LYS B 1 58 ? -1.708 -10.805 -7.574 1 95 58 LYS B N 1
ATOM 1375 C CA . LYS B 1 58 ? -1.06 -9.547 -7.914 1 95 58 LYS B CA 1
ATOM 1376 C C . LYS B 1 58 ? -1.87 -8.352 -7.406 1 95 58 LYS B C 1
ATOM 1378 O O . LYS B 1 58 ? -3.074 -8.266 -7.652 1 95 58 LYS B O 1
ATOM 1383 N N . GLU B 1 59 ? -1.221 -7.523 -6.773 1 95.25 59 GLU B N 1
ATOM 1384 C CA . GLU B 1 59 ? -1.883 -6.367 -6.18 1 95.25 59 GLU B CA 1
ATOM 1385 C C . GLU B 1 59 ? -1.2 -5.066 -6.594 1 95.25 59 GLU B C 1
ATOM 1387 O O . GLU B 1 59 ? 0.03 -4.984 -6.609 1 95.25 59 GLU B O 1
ATOM 1392 N N . VAL B 1 60 ? -2.049 -4.109 -6.977 1 95.19 60 VAL B N 1
ATOM 1393 C CA . VAL B 1 60 ? -1.571 -2.781 -7.348 1 95.19 60 VAL B CA 1
ATOM 1394 C C . VAL B 1 60 ? -2.205 -1.729 -6.438 1 95.19 60 VAL B C 1
ATOM 1396 O O . VAL B 1 60 ? -3.432 -1.638 -6.348 1 95.19 60 VAL B O 1
ATOM 1399 N N . ILE B 1 61 ? -1.432 -0.979 -5.766 1 94.69 61 ILE B N 1
ATOM 1400 C CA . ILE B 1 61 ? -1.884 0.11 -4.906 1 94.69 61 ILE B CA 1
ATOM 1401 C C . ILE B 1 61 ? -1.47 1.449 -5.512 1 94.69 61 ILE B C 1
ATOM 1403 O O . ILE B 1 61 ? -0.278 1.723 -5.676 1 94.69 61 ILE B O 1
ATOM 1407 N N . THR B 1 62 ? -2.441 2.312 -5.871 1 94.94 62 THR B N 1
ATOM 1408 C CA . THR B 1 62 ? -2.199 3.627 -6.457 1 94.94 62 THR B CA 1
ATOM 1409 C C . THR B 1 62 ? -2.473 4.73 -5.438 1 94.94 62 THR B C 1
ATOM 1411 O O . THR B 1 62 ? -3.537 4.758 -4.816 1 94.94 62 THR B O 1
ATOM 1414 N N . PHE B 1 63 ? -1.55 5.609 -5.375 1 91.62 63 PHE B N 1
ATOM 1415 C CA . PHE B 1 63 ? -1.653 6.664 -4.375 1 91.62 63 PHE B CA 1
ATOM 1416 C C . PHE B 1 63 ? -2.115 7.973 -5.012 1 91.62 63 PHE B C 1
ATOM 1418 O O . PHE B 1 63 ? -2.061 8.125 -6.234 1 91.62 63 PHE B O 1
ATOM 1425 N N . GLY B 1 64 ? -2.525 8.852 -4.18 1 88.75 64 GLY B N 1
ATOM 1426 C CA . GLY B 1 64 ? -3.062 10.117 -4.648 1 88.75 64 GLY B CA 1
ATOM 1427 C C . GLY B 1 64 ? -2.047 10.953 -5.406 1 88.75 64 GLY B C 1
ATOM 1428 O O . GLY B 1 64 ? -2.41 11.734 -6.289 1 88.75 64 GLY B O 1
ATOM 1429 N N . ASP B 1 65 ? -0.826 10.805 -5.102 1 84.62 65 ASP B N 1
ATOM 1430 C CA . ASP B 1 65 ? 0.209 11.602 -5.754 1 84.62 65 ASP B CA 1
ATOM 1431 C C . ASP B 1 65 ? 0.666 10.945 -7.059 1 84.62 65 ASP B C 1
ATOM 1433 O O . ASP B 1 65 ? 1.604 11.422 -7.699 1 84.62 65 ASP B O 1
ATOM 1437 N N . GLY B 1 66 ? 0.094 9.867 -7.402 1 87.38 66 GLY B N 1
ATOM 1438 C CA . GLY B 1 66 ? 0.411 9.18 -8.648 1 87.38 66 GLY B CA 1
ATOM 1439 C C . GLY B 1 66 ? 1.364 8.016 -8.461 1 87.38 66 GLY B C 1
ATOM 1440 O O . GLY B 1 66 ? 1.578 7.23 -9.391 1 87.38 66 GLY B O 1
ATOM 1441 N N . GLY B 1 67 ? 1.975 7.91 -7.277 1 89 67 GLY B N 1
ATOM 1442 C CA . GLY B 1 67 ? 2.828 6.762 -7.008 1 89 67 GLY B CA 1
ATOM 1443 C C . GLY B 1 67 ? 2.076 5.445 -7.008 1 89 67 GLY B C 1
ATOM 1444 O O . GLY B 1 67 ? 0.882 5.406 -6.707 1 89 67 GLY B O 1
ATOM 1445 N N . VAL B 1 68 ? 2.846 4.379 -7.402 1 92.44 68 VAL B N 1
ATOM 1446 C CA . VAL B 1 68 ? 2.225 3.062 -7.477 1 92.44 68 VAL B CA 1
ATOM 1447 C C . VAL B 1 68 ? 3.098 2.037 -6.754 1 92.44 68 VAL B C 1
ATOM 1449 O O . VAL B 1 68 ? 4.32 2.043 -6.898 1 92.44 68 VAL B O 1
ATOM 1452 N N . GLN B 1 69 ? 2.453 1.166 -5.98 1 92.56 69 GLN B N 1
ATOM 1453 C CA . GLN B 1 69 ? 3.127 0.013 -5.395 1 92.56 69 GLN B CA 1
ATOM 1454 C C . GLN B 1 69 ? 2.574 -1.293 -5.957 1 92.56 69 GLN B C 1
ATOM 1456 O O . GLN B 1 69 ? 1.358 -1.455 -6.086 1 92.56 69 GLN B O 1
ATOM 1461 N N . TYR B 1 70 ? 3.473 -2.17 -6.273 1 92.81 70 TYR B N 1
ATOM 1462 C CA . TYR B 1 70 ? 3.109 -3.502 -6.742 1 92.81 70 TYR B CA 1
ATOM 1463 C C . TYR B 1 70 ? 3.436 -4.559 -5.695 1 92.81 70 TYR B C 1
ATOM 1465 O O . TYR B 1 70 ? 4.488 -4.504 -5.055 1 92.81 70 TYR B O 1
ATOM 1473 N N . ARG B 1 71 ? 2.508 -5.512 -5.594 1 93 71 ARG B N 1
ATOM 1474 C CA . ARG B 1 71 ? 2.754 -6.664 -4.734 1 93 71 ARG B CA 1
ATOM 1475 C C . ARG B 1 71 ? 2.318 -7.957 -5.414 1 93 71 ARG B C 1
ATOM 1477 O O . ARG B 1 71 ? 1.283 -7.996 -6.082 1 93 71 ARG B O 1
ATOM 1484 N N . ARG B 1 72 ? 3.119 -8.945 -5.207 1 93.69 72 ARG B N 1
ATOM 1485 C CA . ARG B 1 72 ? 2.799 -10.297 -5.641 1 93.69 72 ARG B CA 1
ATOM 1486 C C . ARG B 1 72 ? 3.043 -11.305 -4.523 1 93.69 72 ARG B C 1
ATOM 1488 O O . ARG B 1 72 ? 3.992 -11.164 -3.748 1 93.69 72 ARG B O 1
ATOM 1495 N N . GLY B 1 73 ? 2.156 -12.273 -4.445 1 93.5 73 GLY B N 1
ATOM 1496 C CA . GLY B 1 73 ? 2.27 -13.289 -3.41 1 93.5 73 GLY B CA 1
ATOM 1497 C C . GLY B 1 73 ? 1.164 -14.32 -3.469 1 93.5 73 GLY B C 1
ATOM 1498 O O . GLY B 1 73 ? 0.545 -14.523 -4.516 1 93.5 73 GLY B O 1
ATOM 1499 N N . CYS B 1 74 ? 1.078 -15.031 -2.402 1 91.31 74 CYS B N 1
ATOM 1500 C CA . CYS B 1 74 ? -0.001 -16.016 -2.352 1 91.31 74 CYS B CA 1
ATOM 1501 C C . CYS B 1 74 ? -0.674 -16.016 -0.985 1 91.31 74 CYS B C 1
ATOM 1503 O O . CYS B 1 74 ? -0.02 -15.789 0.034 1 91.31 74 CYS B O 1
ATOM 1505 N N . ASP B 1 75 ? -1.949 -16.078 -0.957 1 88 75 ASP B N 1
ATOM 1506 C CA . ASP B 1 75 ? -2.891 -16.219 0.15 1 88 75 ASP B CA 1
ATOM 1507 C C . ASP B 1 75 ? -4.301 -16.5 -0.361 1 88 75 ASP B C 1
ATOM 1509 O O . ASP B 1 75 ? -4.5 -16.734 -1.554 1 88 75 ASP B O 1
ATOM 1513 N N . ALA B 1 76 ? -5.215 -16.688 0.648 1 86.38 76 ALA B N 1
ATOM 1514 C CA . ALA B 1 76 ? -6.605 -16.641 0.2 1 86.38 76 ALA B CA 1
ATOM 1515 C C . ALA B 1 76 ? -6.891 -15.359 -0.562 1 86.38 76 ALA B C 1
ATOM 1517 O O . ALA B 1 76 ? -6.551 -14.266 -0.1 1 86.38 76 ALA B O 1
ATOM 1518 N N . CYS B 1 77 ? -7.398 -15.484 -1.818 1 90.25 77 CYS B N 1
ATOM 1519 C CA . CYS B 1 77 ? -7.473 -14.328 -2.705 1 90.25 77 CYS B CA 1
ATOM 1520 C C . CYS B 1 77 ? -8.914 -14.047 -3.117 1 90.25 77 CYS B C 1
ATOM 1522 O O . CYS B 1 77 ? -9.648 -14.969 -3.494 1 90.25 77 CYS B O 1
ATOM 1524 N N . THR B 1 78 ? -9.312 -12.859 -2.918 1 92.81 78 THR B N 1
ATOM 1525 C CA . THR B 1 78 ? -10.531 -12.312 -3.5 1 92.81 78 THR B CA 1
ATOM 1526 C C . THR B 1 78 ? -10.219 -11.156 -4.445 1 92.81 78 THR B C 1
ATOM 1528 O O . THR B 1 78 ? -9.609 -10.164 -4.039 1 92.81 78 THR B O 1
ATOM 1531 N N . LYS B 1 79 ? -10.648 -11.305 -5.652 1 93.94 79 LYS B N 1
ATOM 1532 C CA . LYS B 1 79 ? -10.406 -10.281 -6.668 1 93.94 79 LYS B CA 1
ATOM 1533 C C . LYS B 1 79 ? -11.266 -9.047 -6.422 1 93.94 79 LYS B C 1
ATOM 1535 O O . LYS B 1 79 ? -12.438 -9.164 -6.047 1 93.94 79 LYS B O 1
ATOM 1540 N N . GLY B 1 80 ? -10.75 -7.852 -6.648 1 95.31 80 GLY B N 1
ATOM 1541 C CA . GLY B 1 80 ? -11.523 -6.621 -6.555 1 95.31 80 GLY B CA 1
ATOM 1542 C C . GLY B 1 80 ? -10.656 -5.395 -6.32 1 95.31 80 GLY B C 1
ATOM 1543 O O . GLY B 1 80 ? -9.43 -5.488 -6.301 1 95.31 80 GLY B O 1
ATOM 1544 N N . CYS B 1 81 ? -11.438 -4.234 -6.328 1 96.94 81 CYS B N 1
ATOM 1545 C CA . CYS B 1 81 ? -10.781 -2.961 -6.047 1 96.94 81 CYS B CA 1
ATOM 1546 C C . CYS B 1 81 ? -11.531 -2.193 -4.961 1 96.94 81 CYS B C 1
ATOM 1548 O O . CYS B 1 81 ? -12.75 -2.332 -4.824 1 96.94 81 CYS B O 1
ATOM 1550 N N . SER B 1 82 ? -10.789 -1.494 -4.172 1 97 82 SER B N 1
ATOM 1551 C CA . SER B 1 82 ? -11.367 -0.556 -3.217 1 97 82 SER B CA 1
ATOM 1552 C C . SER B 1 82 ? -10.539 0.721 -3.123 1 97 82 SER B C 1
ATOM 1554 O O . SER B 1 82 ? -9.359 0.726 -3.471 1 97 82 SER B O 1
ATOM 1556 N N . THR B 1 83 ? -11.242 1.876 -2.754 1 96.06 83 THR B N 1
ATOM 1557 C CA . THR B 1 83 ? -10.578 3.162 -2.594 1 96.06 83 THR B CA 1
ATOM 1558 C C . THR B 1 83 ? -10.797 3.717 -1.19 1 96.06 83 THR B C 1
ATOM 1560 O O . THR B 1 83 ? -11.922 3.693 -0.679 1 96.06 83 THR B O 1
ATOM 1563 N N . VAL B 1 84 ? -9.789 4.094 -0.539 1 95.5 84 VAL B N 1
ATOM 1564 C CA . VAL B 1 84 ? -9.82 4.871 0.695 1 95.5 84 VAL B CA 1
ATOM 1565 C C . VAL B 1 84 ? -9.133 6.219 0.473 1 95.5 84 VAL B C 1
ATOM 1567 O O . VAL B 1 84 ? -7.934 6.277 0.207 1 95.5 84 VAL B O 1
ATOM 1570 N N . GLY B 1 85 ? -9.93 7.297 0.626 1 93.5 85 GLY B N 1
ATOM 1571 C CA . GLY B 1 85 ? -9.375 8.578 0.216 1 93.5 85 GLY B CA 1
ATOM 1572 C C . GLY B 1 85 ? -8.961 8.602 -1.241 1 93.5 85 GLY B C 1
ATOM 1573 O O . GLY B 1 85 ? -9.773 8.352 -2.133 1 93.5 85 GLY B O 1
ATOM 1574 N N . THR B 1 86 ? -7.617 8.844 -1.434 1 92.31 86 THR B N 1
ATOM 1575 C CA . THR B 1 86 ? -7.09 8.891 -2.793 1 92.31 86 THR B CA 1
ATOM 1576 C C . THR B 1 86 ? -6.23 7.664 -3.086 1 92.31 86 THR B C 1
ATOM 1578 O O . THR B 1 86 ? -5.59 7.586 -4.137 1 92.31 86 THR B O 1
ATOM 1581 N N . THR B 1 87 ? -6.242 6.727 -2.146 1 95.19 87 THR B N 1
ATOM 1582 C CA . THR B 1 87 ? -5.484 5.492 -2.334 1 95.19 87 THR B CA 1
ATOM 1583 C C . THR B 1 87 ? -6.387 4.379 -2.855 1 95.19 87 THR B C 1
ATOM 1585 O O . THR B 1 87 ? -7.395 4.047 -2.23 1 95.19 87 THR B O 1
ATOM 1588 N N . ARG B 1 88 ? -6.062 3.822 -4.062 1 96.44 88 ARG B N 1
ATOM 1589 C CA . ARG B 1 88 ? -6.836 2.75 -4.68 1 96.44 88 ARG B CA 1
ATOM 1590 C C . ARG B 1 88 ? -6.055 1.441 -4.68 1 96.44 88 ARG B C 1
ATOM 1592 O O . ARG B 1 88 ? -4.914 1.392 -5.145 1 96.44 88 ARG B O 1
ATOM 1599 N N . THR B 1 89 ? -6.629 0.354 -4.094 1 96.94 89 THR B N 1
ATOM 1600 C CA . THR B 1 89 ? -6.035 -0.977 -4.059 1 96.94 89 THR B CA 1
ATOM 1601 C C . THR B 1 89 ? -6.809 -1.94 -4.953 1 96.94 89 THR B C 1
ATOM 1603 O O . THR B 1 89 ? -8.023 -2.078 -4.82 1 96.94 89 THR B O 1
ATOM 1606 N N . CYS B 1 90 ? -6.129 -2.582 -5.918 1 96.69 90 CYS B N 1
ATOM 1607 C CA . CYS B 1 90 ? -6.742 -3.594 -6.773 1 96.69 90 CYS B CA 1
ATOM 1608 C C . CYS B 1 90 ? -5.969 -4.902 -6.707 1 96.69 90 CYS B C 1
ATOM 1610 O O . CYS B 1 90 ? -4.734 -4.906 -6.738 1 96.69 90 CYS B O 1
ATOM 1612 N N . ARG B 1 91 ? -6.742 -6.039 -6.633 1 95.62 91 ARG B N 1
ATOM 1613 C CA . ARG B 1 91 ? -6.125 -7.359 -6.578 1 95.62 91 ARG B CA 1
ATOM 1614 C C . ARG B 1 91 ? -6.699 -8.281 -7.648 1 95.62 91 ARG B C 1
ATOM 1616 O O . ARG B 1 91 ? -7.902 -8.266 -7.902 1 95.62 91 ARG B O 1
ATOM 1623 N N . GLU B 1 92 ? -5.785 -8.977 -8.32 1 95.88 92 GLU B N 1
ATOM 1624 C CA . GLU B 1 92 ? -6.137 -10.086 -9.203 1 95.88 92 GLU B CA 1
ATOM 1625 C C . GLU B 1 92 ? -5.664 -11.414 -8.625 1 95.88 92 GLU B C 1
ATOM 1627 O O . GLU B 1 92 ? -4.637 -11.477 -7.953 1 95.88 92 GLU B O 1
ATOM 1632 N N . CYS B 1 93 ? -6.457 -12.438 -8.93 1 94.5 93 CYS B N 1
ATOM 1633 C CA . CYS B 1 93 ? -6.145 -13.766 -8.438 1 94.5 93 CYS B CA 1
ATOM 1634 C C . CYS B 1 93 ? -5.957 -14.75 -9.586 1 94.5 93 CYS B C 1
ATOM 1636 O O . CYS B 1 93 ? -6.582 -14.602 -10.641 1 94.5 93 CYS B O 1
ATOM 1638 N N . CYS B 1 94 ? -5.117 -15.719 -9.422 1 91.75 94 CYS B N 1
ATOM 1639 C CA . CYS B 1 94 ? -4.93 -16.766 -10.414 1 91.75 94 CYS B CA 1
ATOM 1640 C C . CYS B 1 94 ? -4.484 -18.078 -9.758 1 91.75 94 CYS B C 1
ATOM 1642 O O . CYS B 1 94 ? -4.051 -18.078 -8.602 1 91.75 94 CYS B O 1
ATOM 1644 N N . LEU B 1 95 ? -4.664 -19.234 -10.484 1 88.81 95 LEU B N 1
ATOM 1645 C CA . LEU B 1 95 ? -4.207 -20.547 -10.07 1 88.81 95 LEU B CA 1
ATOM 1646 C C . LEU B 1 95 ? -3.188 -21.109 -11.055 1 88.81 95 LEU B C 1
ATOM 1648 O O . LEU B 1 95 ? -3.336 -20.953 -12.266 1 88.81 95 LEU B O 1
ATOM 1652 N N . GLY B 1 96 ? -2.148 -21.672 -10.516 1 89.38 96 GLY B N 1
ATOM 1653 C CA . GLY B 1 96 ? -1.14 -22.297 -11.367 1 89.38 96 GLY B CA 1
ATOM 1654 C C . GLY B 1 96 ? 0.273 -21.859 -11.031 1 89.38 96 GLY B C 1
ATOM 1655 O O . GLY B 1 96 ? 0.474 -21 -10.164 1 89.38 96 GLY B O 1
ATOM 1656 N N . GLN B 1 97 ? 1.227 -22.422 -11.766 1 91.12 97 GLN B N 1
ATOM 1657 C CA . GLN B 1 97 ? 2.635 -22.156 -11.5 1 91.12 97 GLN B CA 1
ATOM 1658 C C . GLN B 1 97 ? 3.014 -20.734 -11.914 1 91.12 97 GLN B C 1
ATOM 1660 O O . GLN B 1 97 ? 2.908 -20.391 -13.094 1 91.12 97 GLN B O 1
ATOM 1665 N N . LEU B 1 98 ? 3.436 -19.844 -10.961 1 92.44 98 LEU B N 1
ATOM 1666 C CA . LEU B 1 98 ? 3.99 -18.516 -11.211 1 92.44 98 LEU B CA 1
ATOM 1667 C C . LEU B 1 98 ? 3.049 -17.688 -12.078 1 92.44 98 LEU B C 1
ATOM 1669 O O . LEU B 1 98 ? 3.5 -16.922 -12.938 1 92.44 98 LEU B O 1
ATOM 1673 N N . CYS B 1 99 ? 1.716 -17.875 -11.898 1 91 99 CYS B N 1
ATOM 1674 C CA . CYS B 1 99 ? 0.708 -17.266 -12.758 1 91 99 CYS B CA 1
ATOM 1675 C C . CYS B 1 99 ? 0.58 -15.773 -12.477 1 91 99 CYS B C 1
ATOM 1677 O O . CYS B 1 99 ? 0.003 -15.031 -13.273 1 91 99 CYS B O 1
ATOM 1679 N N . ASN B 1 100 ? 1.073 -15.281 -11.352 1 93.81 100 ASN B N 1
ATOM 1680 C CA . ASN B 1 100 ? 0.893 -13.875 -10.984 1 93.81 100 ASN B CA 1
ATOM 1681 C C . ASN B 1 100 ? 1.995 -13 -11.57 1 93.81 100 ASN B C 1
ATOM 1683 O O . ASN B 1 100 ? 2.328 -11.953 -11.008 1 93.81 100 ASN B O 1
ATOM 1687 N N . SER B 1 101 ? 2.633 -13.375 -12.664 1 91.25 101 SER B N 1
ATOM 1688 C CA . SER B 1 101 ? 3.621 -12.578 -13.383 1 91.25 101 SER B CA 1
ATOM 1689 C C . SER B 1 101 ? 2.953 -11.609 -14.352 1 91.25 101 SER B C 1
ATOM 1691 O O . SER B 1 101 ? 3.611 -10.734 -14.914 1 91.25 101 SER B O 1
ATOM 1693 N N . ALA B 1 102 ? 1.646 -11.789 -14.562 1 78.44 102 ALA B N 1
ATOM 1694 C CA . ALA B 1 102 ? 0.93 -11.055 -15.594 1 78.44 102 ALA B CA 1
ATOM 1695 C C . ALA B 1 102 ? 0.94 -9.555 -15.305 1 78.44 102 ALA B C 1
ATOM 1697 O O . ALA B 1 102 ? 0.851 -9.141 -14.148 1 78.44 102 ALA B O 1
ATOM 1698 N N . ASP B 1 103 ? 1.3 -8.812 -16.344 1 68.25 103 ASP B N 1
ATOM 1699 C CA . ASP B 1 103 ? 1.109 -7.363 -16.281 1 68.25 103 ASP B CA 1
ATOM 1700 C C . ASP B 1 103 ? -0.373 -7.004 -16.344 1 68.25 103 ASP B C 1
ATOM 1702 O O . ASP B 1 103 ? -1.18 -7.758 -16.891 1 68.25 103 ASP B O 1
ATOM 1706 N N . ASN B 1 104 ? -1.023 -6.625 -15.328 1 54.47 104 ASN B N 1
ATOM 1707 C CA . ASN B 1 104 ? -2.418 -6.266 -15.562 1 54.47 104 ASN B CA 1
ATOM 1708 C C . ASN B 1 104 ? -2.682 -5.977 -17.031 1 54.47 104 ASN B C 1
ATOM 1710 O O . ASN B 1 104 ? -2.174 -4.996 -17.578 1 54.47 104 ASN B O 1
ATOM 1714 N N . VAL B 1 105 ? -2.686 -6.969 -17.828 1 42.78 105 VAL B N 1
ATOM 1715 C CA . VAL B 1 105 ? -3.178 -6.762 -19.188 1 42.78 105 VAL B CA 1
ATOM 1716 C C . VAL B 1 105 ? -4.562 -6.117 -19.141 1 42.78 105 VAL B C 1
ATOM 1718 O O . VAL B 1 105 ? -5.359 -6.402 -18.25 1 42.78 105 VAL B O 1
ATOM 1721 N N . HIS B 1 106 ? -4.836 -4.973 -19.438 1 41.44 106 HIS B N 1
ATOM 1722 C CA . HIS B 1 106 ? -6.137 -4.711 -20.031 1 41.44 106 HIS B CA 1
ATOM 1723 C C . HIS B 1 106 ? -6.668 -5.941 -20.766 1 41.44 106 HIS B C 1
ATOM 1725 O O . HIS B 1 106 ? -5.938 -6.586 -21.516 1 41.44 106 HIS B O 1
ATOM 1731 N N . VAL B 1 107 ? -7.547 -6.805 -20.078 1 36.81 107 VAL B N 1
ATOM 1732 C CA . VAL B 1 107 ? -8.266 -7.863 -20.781 1 36.81 107 VAL B CA 1
ATOM 1733 C C . VAL B 1 107 ? -8.375 -7.512 -22.266 1 36.81 107 VAL B C 1
ATOM 1735 O O . VAL B 1 107 ? -9.062 -6.559 -22.625 1 36.81 107 VAL B O 1
ATOM 1738 N N . ASN B 1 108 ? -7.527 -7.637 -23.016 1 31.98 108 ASN B N 1
ATOM 1739 C CA . ASN B 1 108 ? -7.871 -7.82 -24.422 1 31.98 108 ASN B CA 1
ATOM 1740 C C . ASN B 1 108 ? -8.766 -9.039 -24.625 1 31.98 108 ASN B C 1
ATOM 1742 O O . ASN B 1 108 ? -8.453 -10.133 -24.156 1 31.98 108 ASN B O 1
ATOM 1746 N N . GLN B 1 109 ? -10.164 -8.906 -24.906 1 33.88 109 GLN B N 1
ATOM 1747 C CA . GLN B 1 109 ? -11.258 -9.758 -25.359 1 33.88 109 GLN B CA 1
ATOM 1748 C C . GLN B 1 109 ? -10.75 -10.867 -26.281 1 33.88 109 GLN B C 1
ATOM 1750 O O . GLN B 1 109 ? -11.531 -11.703 -26.734 1 33.88 109 GLN B O 1
ATOM 1755 N N . VAL B 1 110 ? -9.562 -10.891 -26.719 1 33.19 110 VAL B N 1
ATOM 1756 C CA . VAL B 1 110 ? -9.438 -11.688 -27.938 1 33.19 110 VAL B CA 1
ATOM 1757 C C . VAL B 1 110 ? -9.32 -13.164 -27.578 1 33.19 110 VAL B C 1
ATOM 1759 O O . VAL B 1 110 ? -9.203 -14.016 -28.469 1 33.19 110 VAL B O 1
ATOM 1762 N N . ALA B 1 111 ? -9.18 -13.57 -26.359 1 35.94 111 ALA B N 1
ATOM 1763 C CA . ALA B 1 111 ? -8.703 -14.945 -26.438 1 35.94 111 ALA B CA 1
ATOM 1764 C C . ALA B 1 111 ? -9.852 -15.906 -26.766 1 35.94 111 ALA B C 1
ATOM 1766 O O . ALA B 1 111 ? -9.68 -17.125 -26.719 1 35.94 111 ALA B O 1
ATOM 1767 N N . ALA B 1 112 ? -11.109 -15.469 -26.641 1 34.41 112 ALA B N 1
ATOM 1768 C CA . ALA B 1 112 ? -12.062 -16.578 -26.688 1 34.41 112 ALA B CA 1
ATOM 1769 C C . ALA B 1 112 ? -11.93 -17.375 -27.969 1 34.41 112 ALA B C 1
ATOM 1771 O O . ALA B 1 112 ? -12.664 -18.328 -28.203 1 34.41 112 ALA B O 1
ATOM 1772 N N . ILE B 1 113 ? -11.328 -16.859 -29.016 1 34 113 ILE B N 1
ATOM 1773 C CA . ILE B 1 113 ? -11.844 -17.422 -30.266 1 34 113 ILE B CA 1
ATOM 1774 C C . ILE B 1 113 ? -11.203 -18.781 -30.531 1 34 113 ILE B C 1
ATOM 1776 O O . ILE B 1 113 ? -11.484 -19.406 -31.547 1 34 113 ILE B O 1
ATOM 1780 N N . VAL B 1 114 ? -10.258 -19.219 -29.672 1 33.44 114 VAL B N 1
ATOM 1781 C CA . VAL B 1 114 ? -9.484 -20.203 -30.406 1 33.44 114 VAL B CA 1
ATOM 1782 C C . VAL B 1 114 ? -10.281 -21.5 -30.531 1 33.44 114 VAL B C 1
ATOM 1784 O O . VAL B 1 114 ? -10.359 -22.094 -31.625 1 33.44 114 VAL B O 1
ATOM 1787 N N . THR B 1 115 ? -10.531 -22.328 -29.484 1 37.44 115 THR B N 1
ATOM 1788 C CA . THR B 1 115 ? -10.195 -23.734 -29.703 1 37.44 115 THR B CA 1
ATOM 1789 C C . THR B 1 115 ? -11.375 -24.484 -30.312 1 37.44 115 THR B C 1
ATOM 1791 O O . THR B 1 115 ? -11.383 -25.719 -30.344 1 37.44 115 THR B O 1
ATOM 1794 N N . SER B 1 116 ? -12.453 -23.812 -30.75 1 34.78 116 SER B N 1
ATOM 1795 C CA . SER B 1 116 ? -13.57 -24.688 -31.078 1 34.78 116 SER B CA 1
ATOM 1796 C C . SER B 1 116 ? -13.188 -25.672 -32.188 1 34.78 116 SER B C 1
ATOM 1798 O O . SER B 1 116 ? -14.016 -26.469 -32.625 1 34.78 116 SER B O 1
ATOM 1800 N N . CYS B 1 117 ? -11.945 -25.453 -32.781 1 36.09 117 CYS B N 1
ATOM 1801 C CA . CYS B 1 117 ? -12.031 -25.938 -34.156 1 36.09 117 CYS B CA 1
ATOM 1802 C C . CYS B 1 117 ? -12.039 -27.453 -34.188 1 36.09 117 CYS B C 1
ATOM 1804 O O . CYS B 1 117 ? -12.344 -28.047 -35.219 1 36.09 117 CYS B O 1
ATOM 1806 N N . LEU B 1 118 ? -11.375 -28.141 -33.188 1 40.12 118 LEU B N 1
ATOM 1807 C CA . LEU B 1 118 ? -10.828 -29.344 -33.781 1 40.12 118 LEU B CA 1
ATOM 1808 C C . LEU B 1 118 ? -11.852 -30.484 -33.781 1 40.12 118 LEU B C 1
ATOM 1810 O O . LEU B 1 118 ? -11.539 -31.609 -34.156 1 40.12 118 LEU B O 1
ATOM 1814 N N . ALA B 1 119 ? -12.984 -30.344 -33.094 1 37.44 119 ALA B N 1
ATOM 1815 C CA . ALA B 1 119 ? -13.664 -31.609 -32.875 1 37.44 119 ALA B CA 1
ATOM 1816 C C . ALA B 1 119 ? -14.234 -32.188 -34.156 1 37.44 119 ALA B C 1
ATOM 1818 O O . ALA B 1 119 ? -14.781 -33.281 -34.156 1 37.44 119 ALA B O 1
ATOM 1819 N N . THR B 1 120 ? -14.305 -31.25 -35.094 1 37.75 120 THR B N 1
ATOM 1820 C CA . THR B 1 120 ? -15.258 -31.703 -36.125 1 37.75 120 THR B CA 1
ATOM 1821 C C . THR B 1 120 ? -14.695 -32.906 -36.875 1 37.75 120 THR B C 1
ATOM 1823 O O . THR B 1 120 ? -15.414 -33.562 -37.656 1 37.75 120 THR B O 1
ATOM 1826 N N . LEU B 1 121 ? -13.375 -33.062 -36.75 1 40.09 121 LEU B N 1
ATOM 1827 C CA . LEU B 1 121 ? -12.984 -33.906 -37.875 1 40.09 121 LEU B CA 1
ATOM 1828 C C . LEU B 1 121 ? -13.359 -35.344 -37.594 1 40.09 121 LEU B C 1
ATOM 1830 O O . LEU B 1 121 ? -13.281 -36.188 -38.5 1 40.09 121 LEU B O 1
ATOM 1834 N N . TYR B 1 122 ? -13.531 -35.719 -36.312 1 41.78 122 TYR B N 1
ATOM 1835 C CA . TYR B 1 122 ? -13.492 -37.156 -36.219 1 41.78 122 TYR B CA 1
ATOM 1836 C C . TYR B 1 122 ? -14.758 -37.781 -36.781 1 41.78 122 TYR B C 1
ATOM 1838 O O . TYR B 1 122 ? -14.953 -39 -36.719 1 41.78 122 TYR B O 1
ATOM 1846 N N . TYR B 1 123 ? -15.805 -36.938 -36.969 1 40.41 123 TYR B N 1
ATOM 1847 C CA . TYR B 1 123 ? -17 -37.656 -37.344 1 40.41 123 TYR B CA 1
ATOM 1848 C C . TYR B 1 123 ? -16.797 -38.406 -38.656 1 40.41 123 TYR B C 1
ATOM 1850 O O . TYR B 1 123 ? -17.594 -39.281 -39 1 40.41 123 TYR B O 1
ATOM 1858 N N . PHE B 1 124 ? -16.016 -37.781 -39.594 1 43.25 124 PHE B N 1
ATOM 1859 C CA . PHE B 1 124 ? -16.281 -38.375 -40.875 1 43.25 124 PHE B CA 1
ATOM 1860 C C . PHE B 1 124 ? -15.5 -39.688 -41.031 1 43.25 124 PHE B C 1
ATOM 1862 O O . PHE B 1 124 ? -15.703 -40.406 -42.031 1 43.25 124 PHE B O 1
ATOM 1869 N N . LEU B 1 125 ? -14.562 -40.125 -40.125 1 31.34 125 LEU B N 1
ATOM 1870 C CA . LEU B 1 125 ? -14.102 -41.438 -40.562 1 31.34 125 LEU B CA 1
ATOM 1871 C C . LEU B 1 125 ? -14.961 -42.531 -39.969 1 31.34 125 LEU B C 1
ATOM 1873 O O . LEU B 1 125 ? -15.289 -42.531 -38.781 1 31.34 125 LEU B O 1
#

Organism: Strongylocentrotus purpuratus (NCBI:txid7668)

Foldseek 3Di:
DPPPPPPPPPPPPPPPLPFAKAWFDKDKPPDDDCHLDPLHDPVRPPIDIDGDSFWKKWKWKAAQVGIIMIGIDGDHDDFDWDDDDRIIMGMDTDDDHHVHSDDPPPPPPPPPPPDPPDPPPPPPD/DPPPPPPPPPPPPPPPLPFAKAWFDKDKPPDDDQHLDPLHDPVRPPIDIDGDSFWKKWKWKAAQVGIIMIGIDGDHDDFDWDDDDRIIMGMDTDDDHHVHSDDPPPPPPPPPPPDPPDPPPPPPD

pLDDT: mean 73.11, std 22.75, range [30.34, 97.0]

Radius of gyration: 29.44 Å; Cα contacts (8 Å, |Δi|>4): 465; chains: 2; bounding box: 44×138×79 Å

Solvent-accessible surface area (backbone atoms only —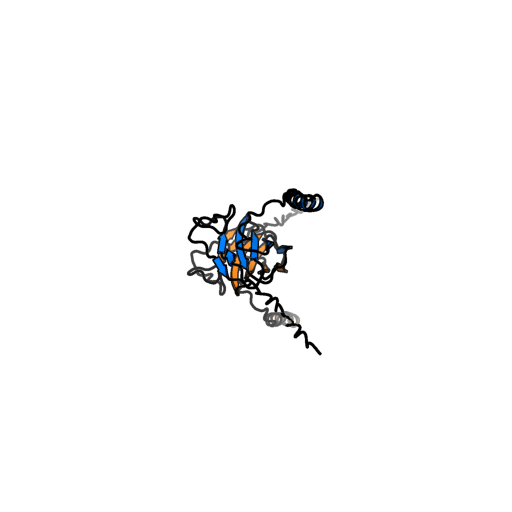 not comparable to full-atom values): 14868 Å² total; per-residue (Å²): 133,82,78,73,75,75,74,75,75,71,73,70,73,67,76,64,77,71,62,34,37,18,42,42,45,66,25,42,64,83,53,83,73,86,34,50,22,81,79,50,54,84,81,35,83,82,64,43,74,38,82,27,93,48,34,23,27,33,34,43,38,36,39,69,87,67,52,41,37,22,36,29,28,61,40,79,68,48,66,43,72,49,70,47,54,51,34,36,41,38,34,46,62,44,79,59,71,48,53,44,58,65,48,87,60,77,83,67,83,68,72,75,71,63,78,74,71,68,67,66,65,65,70,80,108,133,84,76,75,76,74,74,75,74,72,74,71,74,66,76,65,78,72,63,33,37,18,41,43,44,66,26,43,63,82,54,84,72,87,34,50,24,81,78,50,53,83,81,36,83,83,63,42,72,39,82,26,94,48,34,22,27,34,33,43,37,37,38,70,87,68,51,41,35,22,36,30,27,60,39,78,68,46,66,43,71,49,72,48,54,52,35,37,39,37,35,46,60,44,78,58,71,48,54,42,58,66,48,87,61,75,81,67,81,66,71,75,71,62,78,77,66,69,70,65,63,66,70,77,108

Nearest PDB structures (foldseek):
  6e7k-assembly2_D  TM=7.642E-01  e=5.401E-03  Homo sapiens
  6oaz-assembly1_E  TM=7.305E-01  e=5.097E-03  Homo sapiens
  6iom-assembly2_B  TM=6.183E-01  e=1.718E-02  Homo sapiens
  6e7k-assembly2_D  TM=7.642E-01  e=5.367E-03  Homo sapiens
  6oaz-assembly1_E  TM=7.304E-01  e=5.066E-03  Homo sapiens